Protein AF-A0A934L3D8-F1 (afdb_monomer)

Foldseek 3Di:
DDCPPVQDALVNLVVVLVVVLVVLVVVLVVQVVCVVVVHDDDPVLVVVCVVDHDSVVVSVVVNVVSFLVSLLVNLVSVLVLLVVLLVCLLVVVDDAPLSVQSVVVVVVCVVVVHDDDSLPRRLVSCCVRVVVCVVLSVLSSLSVQSSVCVVVPVPDDTPSDPDDQTNVNSVVSVVVVVVPDPGDDD

Mean predicted aligned error: 6.03 Å

Secondary structure (DSSP, 8-state):
--TT--S--HHHHHHHHHHHHHHHHHHHHHHHHHHHTTPPPPHHHHHHHHHH--HHHHHHHHHHHHHHHHHHHHHHHHHHHHHHHHHHHHHTT--SHHHHHHHHHHHHHHHTT-PPPIIIIIIHHHHHH-GGGHHHHHHHHHHHHHHHHHHTTT-S-----S----HHHHHHHHHHHHHHS-----

Sequence (186 aa):
MNLTDATISVEKVLLWYKVTEEATMQYQRQIKMLVRDSLPLPEAIVSAVNVGGEIEDLLAFQRNELEILAVFDYLSALEALFCKDYQIRVNQKLKDPLSRHFRDIAKTRKDNDTRLGFEKDILSGWKEHAPQFKDIVSKLISVFKYRHWVAHGRYWLPKLGSNKYDFFGIVYLFETFTNEFPFECE

Structure (mmCIF, N/CA/C/O backbone):
data_AF-A0A934L3D8-F1
#
_entry.id   AF-A0A934L3D8-F1
#
loop_
_atom_site.group_PDB
_atom_site.id
_atom_site.type_symbol
_atom_site.label_atom_id
_atom_site.label_alt_id
_atom_site.label_comp_id
_atom_site.la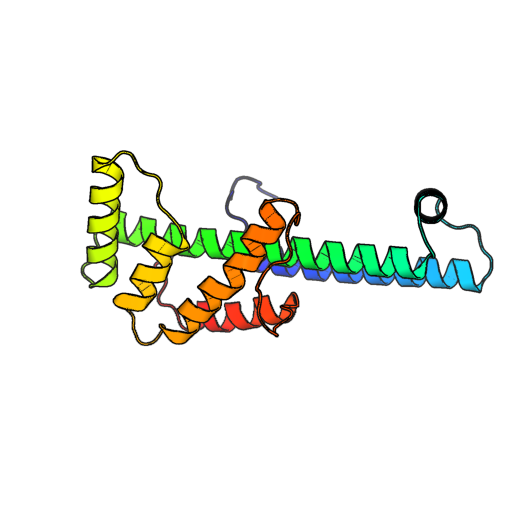bel_asym_id
_atom_site.label_entity_id
_atom_site.label_seq_id
_atom_site.pdbx_PDB_ins_code
_atom_site.Cartn_x
_atom_site.Cartn_y
_atom_site.Cartn_z
_atom_site.occupancy
_atom_site.B_iso_or_equiv
_atom_site.auth_seq_id
_atom_site.auth_comp_id
_atom_site.auth_asym_id
_atom_site.auth_atom_id
_atom_site.pdbx_PDB_model_num
ATOM 1 N N . MET A 1 1 ? -10.782 -19.613 -11.293 1.00 35.19 1 MET A N 1
ATOM 2 C CA . MET A 1 1 ? -10.434 -18.530 -10.350 1.00 35.19 1 MET A CA 1
ATOM 3 C C . MET A 1 1 ? -11.737 -17.841 -9.972 1.00 35.19 1 MET A C 1
ATOM 5 O O . MET A 1 1 ? -12.307 -17.162 -10.812 1.00 35.19 1 MET A O 1
ATOM 9 N N . ASN A 1 2 ? -12.287 -18.135 -8.790 1.00 25.61 2 ASN A N 1
ATOM 10 C CA . ASN A 1 2 ? -13.535 -17.514 -8.335 1.00 25.61 2 ASN A CA 1
ATOM 11 C C . ASN A 1 2 ? -13.253 -16.055 -7.962 1.00 25.61 2 ASN A C 1
ATOM 13 O O . ASN A 1 2 ? -12.499 -15.792 -7.031 1.00 25.61 2 ASN A O 1
ATOM 17 N N . LEU A 1 3 ? -13.859 -15.122 -8.697 1.00 31.00 3 LEU A N 1
ATOM 18 C CA . LEU A 1 3 ? -13.786 -13.670 -8.481 1.00 31.00 3 LEU A CA 1
ATOM 19 C C . LEU A 1 3 ? -14.687 -13.191 -7.320 1.00 31.00 3 LEU A C 1
ATOM 21 O O . LEU A 1 3 ? -14.962 -12.005 -7.198 1.00 31.00 3 LEU A O 1
ATOM 25 N N . THR A 1 4 ? -15.199 -14.108 -6.495 1.00 38.16 4 THR A N 1
ATOM 26 C CA . THR A 1 4 ? -16.237 -13.832 -5.487 1.00 38.16 4 THR A CA 1
ATOM 27 C C . THR A 1 4 ? -15.690 -13.468 -4.112 1.00 38.16 4 THR A C 1
ATOM 29 O O . THR A 1 4 ? -16.463 -13.077 -3.244 1.00 38.16 4 THR A O 1
ATOM 32 N N . ASP A 1 5 ? -14.381 -13.582 -3.899 1.00 43.38 5 ASP A N 1
ATOM 33 C CA . ASP A 1 5 ? -13.736 -13.084 -2.687 1.00 43.38 5 ASP A CA 1
ATOM 34 C C . ASP A 1 5 ? -13.211 -11.674 -2.982 1.00 43.38 5 ASP A C 1
ATOM 36 O O . ASP A 1 5 ? -12.087 -11.491 -3.451 1.00 43.38 5 ASP A O 1
ATOM 40 N N . ALA A 1 6 ? -14.101 -10.687 -2.837 1.00 50.56 6 ALA A N 1
ATOM 41 C CA . ALA A 1 6 ? -13.875 -9.289 -3.222 1.00 50.56 6 ALA A CA 1
ATOM 42 C C . ALA A 1 6 ? -12.747 -8.607 -2.422 1.00 50.56 6 ALA A C 1
ATOM 44 O O . ALA A 1 6 ? -12.301 -7.517 -2.775 1.00 50.56 6 ALA A O 1
ATOM 45 N N . THR A 1 7 ? -12.271 -9.251 -1.358 1.00 56.31 7 THR A N 1
ATOM 46 C CA . THR A 1 7 ? -11.104 -8.832 -0.591 1.00 56.31 7 THR A CA 1
ATOM 47 C C . THR A 1 7 ? -9.829 -9.386 -1.224 1.00 56.31 7 THR A C 1
ATOM 49 O O . THR A 1 7 ? -9.503 -10.570 -1.114 1.00 56.31 7 THR A O 1
ATOM 52 N N . ILE A 1 8 ? -9.075 -8.511 -1.892 1.00 64.38 8 ILE A N 1
ATOM 53 C CA . ILE A 1 8 ? -7.673 -8.784 -2.209 1.00 64.38 8 ILE A CA 1
ATOM 54 C C . ILE A 1 8 ? -6.929 -8.937 -0.880 1.00 64.38 8 ILE A C 1
ATOM 56 O O . ILE A 1 8 ? -6.921 -8.026 -0.055 1.00 64.38 8 ILE A O 1
ATOM 60 N N . SER A 1 9 ? -6.336 -10.110 -0.663 1.00 77.88 9 SER A N 1
ATOM 61 C CA . SER A 1 9 ? -5.457 -10.324 0.478 1.00 77.88 9 SER A CA 1
ATOM 62 C C . SER A 1 9 ? -4.076 -9.748 0.169 1.00 77.88 9 SER A C 1
ATOM 64 O O . SER A 1 9 ? -3.632 -9.735 -0.983 1.00 77.88 9 SER A O 1
ATOM 66 N N . VAL A 1 10 ? -3.386 -9.277 1.199 1.00 80.19 10 VAL A N 1
ATOM 67 C CA . VAL A 1 10 ? -2.007 -8.768 1.126 1.00 80.19 10 VAL A CA 1
ATOM 68 C C . VAL A 1 10 ? -1.046 -9.764 0.464 1.00 80.19 10 VAL A C 1
ATOM 70 O O . VAL A 1 10 ? -0.172 -9.368 -0.306 1.00 80.19 10 VAL A O 1
ATOM 73 N N . GLU A 1 11 ? -1.262 -11.069 0.650 1.00 83.50 11 GLU A N 1
ATOM 74 C CA . GLU A 1 11 ? -0.482 -12.132 0.010 1.00 83.50 11 GLU A CA 1
ATOM 75 C C . GLU A 1 11 ? -0.702 -12.172 -1.505 1.00 83.50 11 GLU A C 1
ATOM 77 O O . GLU A 1 11 ? 0.246 -12.394 -2.261 1.00 83.50 11 GLU A O 1
ATOM 82 N N . LYS A 1 12 ? -1.937 -11.929 -1.971 1.00 86.38 12 LYS A N 1
ATOM 83 C CA . LYS A 1 12 ? -2.242 -11.852 -3.408 1.00 86.38 12 LYS A CA 1
ATOM 84 C C . LYS A 1 12 ? -1.553 -10.649 -4.049 1.00 86.38 12 LYS A C 1
ATOM 86 O O . LYS A 1 12 ? -0.999 -10.808 -5.135 1.00 86.38 12 LYS A O 1
ATOM 91 N N . VAL A 1 13 ? -1.531 -9.491 -3.379 1.00 88.12 13 VAL A N 1
ATOM 92 C CA . VAL A 1 13 ? -0.806 -8.297 -3.860 1.00 88.12 13 VAL A CA 1
ATOM 93 C C . VAL A 1 13 ? 0.693 -8.570 -3.936 1.00 88.12 13 VAL A C 1
ATOM 95 O O . VAL A 1 13 ? 1.321 -8.292 -4.955 1.00 88.12 13 VAL A O 1
ATOM 98 N N . LEU A 1 14 ? 1.268 -9.171 -2.889 1.00 87.56 14 LEU A N 1
ATOM 99 C CA . LEU A 1 14 ? 2.685 -9.530 -2.850 1.00 87.56 14 LEU A CA 1
ATOM 100 C C . LEU A 1 14 ? 3.065 -10.491 -3.980 1.00 87.56 14 LEU A C 1
ATOM 102 O O . LEU A 1 14 ? 4.085 -10.300 -4.644 1.00 87.56 14 LEU A O 1
ATOM 106 N N . LEU A 1 15 ? 2.249 -11.521 -4.210 1.00 90.25 15 LEU A N 1
ATOM 107 C CA . LEU A 1 15 ? 2.467 -12.467 -5.298 1.00 90.25 15 LEU A CA 1
ATOM 108 C C . LEU A 1 15 ? 2.355 -11.781 -6.664 1.00 90.25 15 LEU A C 1
ATOM 110 O O . LEU A 1 15 ? 3.227 -11.976 -7.511 1.00 90.25 15 LEU A O 1
ATOM 114 N N . TRP A 1 16 ? 1.316 -10.967 -6.867 1.00 93.25 16 TRP A N 1
ATOM 115 C CA . TRP A 1 16 ? 1.130 -10.201 -8.097 1.00 93.25 16 TRP A CA 1
ATOM 116 C C . TRP A 1 16 ? 2.330 -9.293 -8.381 1.00 93.25 16 TRP A C 1
ATOM 118 O O . TRP A 1 16 ? 2.851 -9.324 -9.497 1.00 93.25 16 TRP A O 1
ATOM 128 N N . TYR A 1 17 ? 2.815 -8.555 -7.379 1.00 93.44 17 TYR A N 1
ATOM 129 C CA . TYR A 1 17 ? 3.982 -7.692 -7.532 1.00 93.44 17 TYR A CA 1
ATOM 130 C C . TYR A 1 17 ? 5.220 -8.493 -7.928 1.00 93.44 17 TYR A C 1
ATOM 132 O O . TYR A 1 17 ? 5.845 -8.168 -8.930 1.00 93.44 17 TYR A O 1
ATOM 140 N N . LYS A 1 18 ? 5.539 -9.581 -7.212 1.00 92.88 18 LYS A N 1
ATOM 141 C CA . LYS A 1 18 ? 6.719 -10.416 -7.508 1.00 92.88 18 LYS A CA 1
ATOM 142 C C . LYS A 1 18 ? 6.702 -10.959 -8.937 1.00 92.88 18 LYS A C 1
ATOM 144 O O . LYS A 1 18 ? 7.710 -10.894 -9.635 1.00 92.88 18 LYS A O 1
ATOM 149 N N . VAL A 1 19 ? 5.557 -11.483 -9.378 1.00 95.69 19 VAL A N 1
ATOM 150 C CA . VAL A 1 19 ? 5.396 -12.011 -10.741 1.00 95.69 19 VAL A CA 1
ATOM 151 C C . VAL A 1 19 ? 5.531 -10.894 -11.778 1.00 95.69 19 VAL A C 1
ATOM 153 O O . VAL A 1 19 ? 6.200 -11.071 -12.795 1.00 95.69 19 VAL A O 1
ATOM 156 N N . THR A 1 20 ? 4.921 -9.739 -11.518 1.00 96.06 20 THR A N 1
ATOM 157 C CA . THR A 1 20 ? 4.923 -8.604 -12.449 1.00 96.06 20 THR A CA 1
ATOM 158 C C . THR A 1 20 ? 6.293 -7.933 -12.525 1.00 96.06 20 THR A C 1
ATOM 160 O O . THR A 1 20 ? 6.726 -7.569 -13.618 1.00 96.06 20 THR A O 1
ATOM 163 N N . GLU A 1 21 ? 7.010 -7.806 -11.406 1.00 94.69 21 GLU A N 1
ATOM 164 C CA . GLU A 1 21 ? 8.377 -7.279 -11.360 1.00 94.69 21 GLU A CA 1
ATOM 165 C C . GLU A 1 21 ? 9.325 -8.185 -12.150 1.00 94.69 21 GLU A C 1
ATOM 167 O O . GLU A 1 21 ? 10.037 -7.692 -13.023 1.00 94.69 21 GLU A O 1
ATOM 172 N N . GLU A 1 22 ? 9.281 -9.503 -11.930 1.00 95.81 22 GLU A N 1
ATOM 173 C CA . GLU A 1 22 ? 10.117 -10.458 -12.667 1.00 95.81 22 GLU A CA 1
ATOM 174 C C . GLU A 1 22 ? 9.842 -10.396 -14.178 1.00 95.81 22 GLU A C 1
ATOM 176 O O . GLU A 1 22 ? 10.772 -10.271 -14.978 1.00 95.81 22 GLU A O 1
ATOM 181 N N . ALA A 1 23 ? 8.568 -10.397 -14.585 1.00 96.44 23 ALA A N 1
ATOM 182 C CA . ALA A 1 23 ? 8.191 -10.259 -15.992 1.00 96.44 23 ALA A CA 1
ATOM 183 C C . ALA A 1 23 ? 8.673 -8.926 -16.592 1.00 96.44 23 ALA A C 1
ATOM 185 O O . ALA A 1 23 ? 9.212 -8.893 -17.702 1.00 96.44 23 ALA A O 1
ATOM 186 N N . THR A 1 24 ? 8.541 -7.831 -15.840 1.00 95.12 24 THR A N 1
ATOM 187 C CA . THR A 1 24 ? 9.018 -6.501 -16.245 1.00 95.12 24 THR A CA 1
ATOM 188 C C . THR A 1 24 ? 10.533 -6.497 -16.412 1.00 95.12 24 THR A C 1
ATOM 190 O O . THR A 1 24 ? 11.041 -6.022 -17.425 1.00 95.12 24 THR A O 1
ATOM 193 N N . MET A 1 25 ? 11.277 -7.080 -15.471 1.00 94.81 25 MET A N 1
ATOM 194 C CA . MET A 1 25 ? 12.734 -7.181 -15.543 1.00 94.81 25 MET A CA 1
ATOM 195 C C . MET A 1 25 ? 13.196 -8.016 -16.738 1.00 94.81 25 MET A C 1
ATOM 197 O O . MET A 1 25 ? 14.162 -7.646 -17.411 1.00 94.81 25 MET A O 1
ATOM 201 N N . GLN A 1 26 ? 12.517 -9.125 -17.034 1.00 96.69 26 GLN A N 1
ATOM 202 C CA . GLN A 1 26 ? 12.813 -9.939 -18.213 1.00 96.69 26 GLN A CA 1
ATOM 203 C C . GLN A 1 26 ? 12.572 -9.156 -19.504 1.00 96.69 26 GLN A C 1
ATOM 205 O O . GLN A 1 26 ? 13.441 -9.137 -20.377 1.00 96.69 26 GLN A O 1
ATOM 210 N N . TYR A 1 27 ? 11.445 -8.450 -19.598 1.00 95.31 27 TYR A N 1
ATOM 211 C CA . TYR A 1 27 ? 11.141 -7.598 -20.743 1.00 95.31 27 TYR A CA 1
ATOM 212 C C . TYR A 1 27 ? 12.182 -6.483 -20.917 1.00 95.31 27 TYR A C 1
ATOM 214 O O . TYR A 1 27 ? 12.715 -6.294 -22.008 1.00 95.31 27 TYR A O 1
ATOM 222 N N . GLN A 1 28 ? 12.581 -5.813 -19.833 1.00 94.81 28 GLN A N 1
ATOM 223 C CA . GLN A 1 28 ? 13.637 -4.797 -19.857 1.00 94.81 28 GLN A CA 1
ATOM 224 C C . GLN A 1 28 ? 14.972 -5.347 -20.366 1.00 94.81 28 GLN A C 1
ATOM 226 O O . GLN A 1 28 ? 15.633 -4.704 -21.181 1.00 94.81 28 GLN A O 1
ATOM 231 N N . ARG A 1 29 ? 15.370 -6.549 -19.928 1.00 95.56 29 ARG A N 1
ATOM 232 C CA . ARG A 1 29 ? 16.586 -7.209 -20.432 1.00 95.56 29 ARG A CA 1
ATOM 233 C C . ARG A 1 29 ? 16.502 -7.463 -21.934 1.00 95.56 29 ARG A C 1
ATOM 235 O O . ARG A 1 29 ? 17.479 -7.206 -22.632 1.00 95.56 29 ARG A O 1
ATOM 242 N N . GLN A 1 30 ? 15.351 -7.915 -22.432 1.00 96.44 30 GLN A N 1
ATOM 243 C CA . GLN A 1 30 ? 15.140 -8.123 -23.866 1.00 96.44 30 GLN A CA 1
ATOM 244 C C . GLN A 1 30 ? 15.263 -6.811 -24.648 1.00 96.44 30 GLN A C 1
ATOM 246 O O . GLN A 1 30 ? 15.998 -6.768 -25.630 1.00 96.44 30 GLN A O 1
ATOM 251 N N . ILE A 1 31 ? 14.635 -5.725 -24.185 1.00 95.44 31 ILE A N 1
ATOM 252 C CA . ILE A 1 31 ? 14.764 -4.404 -24.821 1.00 95.44 31 ILE A CA 1
ATOM 253 C C . ILE A 1 31 ? 16.227 -3.958 -24.871 1.00 95.44 31 ILE A C 1
ATOM 255 O O . ILE A 1 31 ? 16.713 -3.579 -25.933 1.00 95.44 31 ILE A O 1
ATOM 259 N N . LYS A 1 32 ? 16.965 -4.072 -23.762 1.00 93.94 32 LYS A N 1
ATOM 260 C CA . LYS A 1 32 ? 18.392 -3.713 -23.720 1.00 93.94 32 LYS A CA 1
ATOM 261 C C . LYS A 1 32 ? 19.243 -4.547 -24.678 1.00 93.94 32 LYS A C 1
ATOM 263 O O . LYS A 1 32 ? 20.163 -4.010 -25.290 1.00 93.94 32 LYS A O 1
ATOM 268 N N . MET A 1 33 ? 18.935 -5.836 -24.836 1.00 96.81 33 MET A N 1
ATOM 269 C CA . MET A 1 33 ? 19.598 -6.688 -25.828 1.00 96.81 33 MET A CA 1
ATOM 270 C C . MET A 1 33 ? 19.318 -6.219 -27.256 1.00 96.81 33 MET A C 1
ATOM 272 O O . MET A 1 33 ? 20.260 -6.072 -28.027 1.00 96.81 33 MET A O 1
ATOM 276 N N . LEU A 1 34 ? 18.057 -5.927 -27.592 1.00 96.31 34 LEU A N 1
ATOM 277 C CA . LEU A 1 34 ? 17.689 -5.428 -28.921 1.00 96.31 34 LEU A CA 1
ATOM 278 C C . LEU A 1 34 ? 18.398 -4.107 -29.246 1.00 96.31 34 LEU A C 1
ATOM 280 O O . LEU A 1 34 ? 18.934 -3.963 -30.341 1.00 96.31 34 LEU A O 1
ATOM 284 N N . VAL A 1 35 ? 18.471 -3.180 -28.283 1.00 93.25 35 VAL A N 1
ATOM 285 C CA . VAL A 1 35 ? 19.217 -1.919 -28.431 1.00 93.25 35 VAL A CA 1
ATOM 286 C C . VAL A 1 35 ? 20.697 -2.185 -28.698 1.00 93.25 35 VAL A C 1
ATOM 288 O O . VAL A 1 35 ? 21.250 -1.663 -29.664 1.00 93.25 35 VAL A O 1
ATOM 291 N N . ARG A 1 36 ? 21.340 -3.011 -27.862 1.00 95.19 36 ARG A N 1
ATOM 292 C CA . ARG A 1 36 ? 22.767 -3.344 -27.989 1.00 95.19 36 ARG A CA 1
ATOM 293 C C . ARG A 1 36 ? 23.085 -3.958 -29.352 1.00 95.19 36 ARG A C 1
ATOM 295 O O . ARG A 1 36 ? 24.077 -3.591 -29.972 1.00 95.19 36 ARG A O 1
ATOM 302 N N . ASP A 1 37 ? 22.237 -4.873 -29.805 1.00 96.81 37 ASP A N 1
ATOM 303 C CA . ASP A 1 37 ? 22.446 -5.636 -31.035 1.00 96.81 37 ASP A CA 1
ATOM 304 C C . ASP A 1 37 ? 21.925 -4.885 -32.280 1.00 96.81 37 ASP A C 1
ATOM 306 O O . ASP A 1 37 ? 21.960 -5.421 -33.385 1.00 96.81 37 ASP A O 1
ATOM 310 N N . SER A 1 38 ? 21.470 -3.631 -32.117 1.00 94.06 38 SER A N 1
ATOM 311 C CA . SER A 1 38 ? 20.894 -2.788 -33.180 1.00 94.06 38 SER A CA 1
ATOM 312 C C . SER A 1 38 ? 19.744 -3.470 -33.933 1.00 94.06 38 SER A C 1
ATOM 314 O O . SER A 1 38 ? 19.587 -3.319 -35.146 1.00 94.06 38 SER A O 1
ATOM 316 N N . LEU A 1 39 ? 18.938 -4.241 -33.203 1.00 96.06 39 LEU A N 1
ATOM 317 C CA . LEU A 1 39 ? 17.778 -4.954 -33.720 1.00 96.06 39 LEU A CA 1
ATOM 318 C C . LEU A 1 39 ? 16.503 -4.101 -33.600 1.00 96.06 39 LEU A C 1
ATOM 320 O O . LEU A 1 39 ? 16.429 -3.212 -32.746 1.00 96.06 39 LEU A O 1
ATOM 324 N N . PRO A 1 40 ? 15.471 -4.372 -34.423 1.00 95.44 40 PRO A N 1
ATOM 325 C CA . PRO A 1 40 ? 14.198 -3.667 -34.334 1.00 95.44 40 PRO A CA 1
ATOM 326 C C . PRO A 1 40 ? 13.574 -3.761 -32.936 1.00 95.44 40 PRO A C 1
ATOM 328 O O . PRO A 1 40 ? 13.472 -4.845 -32.360 1.00 95.44 40 PRO A O 1
ATOM 331 N N . LEU A 1 41 ? 13.126 -2.619 -32.413 1.00 94.81 41 LEU A N 1
ATOM 332 C CA . LEU A 1 41 ? 12.403 -2.535 -31.145 1.00 94.81 41 LEU A CA 1
ATOM 333 C C . LEU A 1 41 ? 10.894 -2.725 -31.354 1.00 94.81 41 LEU A C 1
ATOM 335 O O . LEU A 1 41 ? 10.381 -2.398 -32.427 1.00 94.81 41 LEU A O 1
ATOM 339 N N . PRO A 1 42 ? 10.156 -3.192 -30.329 1.00 94.69 42 PRO A N 1
ATOM 340 C CA . PRO A 1 42 ? 8.698 -3.202 -30.368 1.00 94.69 42 PRO A CA 1
ATOM 341 C C . PRO A 1 42 ? 8.133 -1.803 -30.635 1.00 94.69 42 PRO A C 1
ATOM 343 O O . PRO A 1 42 ? 8.606 -0.823 -30.057 1.00 94.69 42 PRO 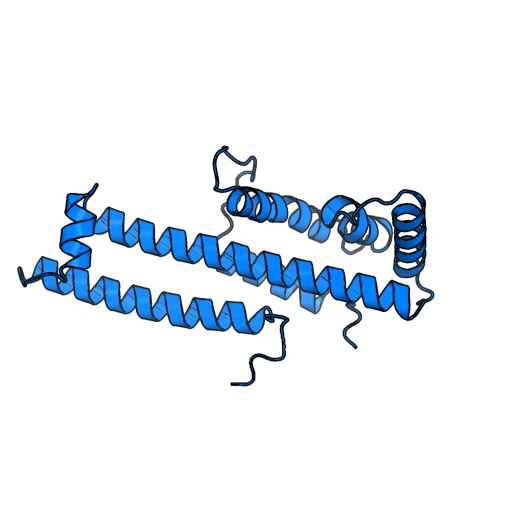A O 1
ATOM 346 N N . GLU A 1 43 ? 7.080 -1.717 -31.451 1.00 93.94 43 GLU A N 1
ATOM 347 C CA . GLU A 1 43 ? 6.464 -0.444 -31.857 1.00 93.94 43 GLU A CA 1
ATOM 348 C C . GLU A 1 43 ? 6.096 0.435 -30.655 1.00 93.94 43 GLU A C 1
ATOM 350 O O . GLU A 1 43 ? 6.438 1.611 -30.626 1.00 93.94 43 GLU A O 1
ATOM 355 N N . ALA A 1 44 ? 5.513 -0.151 -29.606 1.00 90.56 44 ALA A N 1
ATOM 356 C CA . ALA A 1 44 ? 5.157 0.574 -28.387 1.00 90.56 44 ALA A CA 1
ATOM 357 C C . ALA A 1 44 ? 6.362 1.243 -27.697 1.00 90.56 44 ALA A C 1
ATOM 359 O O . ALA A 1 44 ? 6.219 2.329 -27.137 1.00 90.56 44 ALA A O 1
ATOM 360 N N . ILE A 1 45 ? 7.550 0.626 -27.747 1.00 92.50 45 ILE A N 1
ATOM 361 C CA . ILE A 1 45 ? 8.782 1.213 -27.197 1.00 92.50 45 ILE A CA 1
ATOM 362 C C . ILE A 1 45 ? 9.241 2.375 -28.072 1.00 92.50 45 ILE A C 1
ATOM 364 O O . ILE A 1 45 ? 9.561 3.437 -27.546 1.00 92.50 45 ILE A O 1
ATOM 368 N N . VAL A 1 46 ? 9.213 2.205 -29.397 1.00 91.06 46 VAL A N 1
ATOM 369 C CA . VAL A 1 46 ? 9.546 3.277 -30.347 1.00 91.06 46 VAL A CA 1
ATOM 370 C C . VAL A 1 46 ? 8.620 4.478 -30.144 1.00 91.06 46 VAL A C 1
ATOM 372 O O . VAL A 1 46 ? 9.091 5.605 -30.005 1.00 91.06 46 VAL A O 1
ATOM 375 N N . SER A 1 47 ? 7.308 4.247 -30.055 1.00 89.94 47 SER A N 1
ATOM 376 C CA . SER A 1 47 ? 6.321 5.295 -29.790 1.00 89.94 47 SER A CA 1
ATOM 377 C C . SER A 1 47 ? 6.562 5.991 -28.452 1.00 89.94 47 SER A C 1
ATOM 379 O O . SER A 1 47 ? 6.500 7.214 -28.394 1.00 89.94 47 SER A O 1
ATOM 381 N N . ALA A 1 48 ? 6.859 5.243 -27.388 1.00 86.88 48 ALA A N 1
ATOM 382 C CA . ALA A 1 48 ? 7.085 5.811 -26.061 1.00 86.88 48 ALA A CA 1
ATOM 383 C C . ALA A 1 48 ? 8.352 6.683 -25.998 1.00 86.88 48 ALA A C 1
ATOM 385 O O . ALA A 1 48 ? 8.307 7.783 -25.453 1.00 86.88 48 ALA A O 1
ATOM 386 N N . VAL A 1 49 ? 9.451 6.233 -26.610 1.00 87.25 49 VAL A N 1
ATOM 387 C CA . VAL A 1 49 ? 10.704 7.003 -26.732 1.00 87.25 49 VAL A CA 1
ATOM 388 C C . VAL A 1 49 ? 10.469 8.299 -27.511 1.00 87.25 49 VAL A C 1
ATOM 390 O O . VAL A 1 49 ? 10.862 9.374 -27.060 1.00 87.25 49 VAL A O 1
ATOM 393 N N . ASN A 1 50 ? 9.741 8.222 -28.631 1.00 85.62 50 ASN A N 1
ATOM 394 C CA . ASN A 1 50 ? 9.409 9.386 -29.461 1.00 85.62 50 ASN A CA 1
ATOM 395 C C . ASN A 1 50 ? 8.554 10.437 -28.735 1.00 85.62 50 ASN A C 1
ATOM 397 O O . ASN A 1 50 ? 8.556 11.602 -29.129 1.00 85.62 50 ASN A O 1
ATOM 401 N N . VAL A 1 51 ? 7.808 10.037 -27.704 1.00 80.62 51 VAL A N 1
ATOM 402 C CA . VAL A 1 51 ? 6.931 10.932 -26.942 1.00 80.62 51 VAL A CA 1
ATOM 403 C C . VAL A 1 51 ? 7.683 11.694 -25.850 1.00 80.62 51 VAL A C 1
ATOM 405 O O . VAL A 1 51 ? 7.215 12.768 -25.469 1.00 80.62 51 VAL A O 1
ATOM 408 N N . GLY A 1 52 ? 8.839 11.231 -25.355 1.00 63.28 52 GLY A N 1
ATOM 409 C CA . GLY A 1 52 ? 9.487 12.023 -24.306 1.00 63.28 52 GLY A CA 1
ATOM 410 C C . GLY A 1 52 ? 10.689 11.480 -23.550 1.00 63.28 52 GLY A C 1
ATOM 411 O O . GLY A 1 52 ? 10.817 11.848 -22.384 1.00 63.28 52 GLY A O 1
ATOM 412 N N . GLY A 1 53 ? 11.583 10.677 -24.132 1.00 80.31 53 GLY A N 1
ATOM 413 C CA . GLY A 1 53 ? 12.841 10.404 -23.426 1.00 80.31 53 GLY A CA 1
ATOM 414 C C . GLY A 1 53 ? 13.715 9.306 -24.002 1.00 80.31 53 GLY A C 1
AT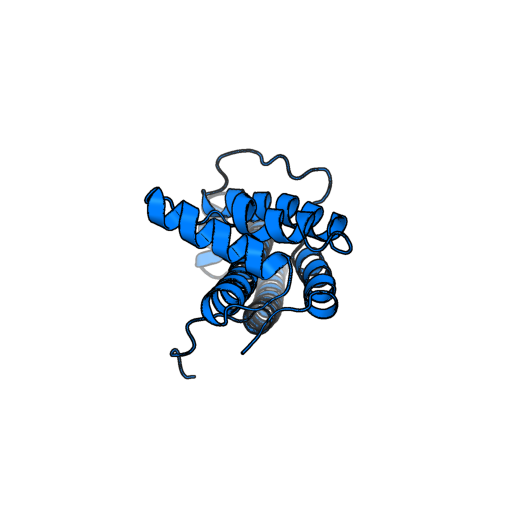OM 415 O O . GLY A 1 53 ? 13.414 8.724 -25.041 1.00 80.31 53 GLY A O 1
ATOM 416 N N . GLU A 1 54 ? 14.808 9.021 -23.297 1.00 89.19 54 GLU A N 1
ATOM 417 C CA . GLU A 1 54 ? 15.688 7.900 -23.604 1.00 89.19 54 GLU A CA 1
ATOM 418 C C . GLU A 1 54 ? 15.060 6.571 -23.158 1.00 89.19 54 GLU A C 1
ATOM 420 O O . GLU A 1 54 ? 14.217 6.520 -22.259 1.00 89.19 54 GLU A O 1
ATOM 425 N N . ILE A 1 55 ? 15.486 5.461 -23.771 1.00 90.75 55 ILE A N 1
ATOM 426 C CA . ILE A 1 55 ? 14.989 4.122 -23.411 1.00 90.75 55 ILE A CA 1
ATOM 427 C C . ILE A 1 55 ? 15.195 3.850 -21.919 1.00 90.75 55 ILE A C 1
ATOM 429 O O . ILE A 1 55 ? 14.297 3.328 -21.269 1.00 90.75 55 ILE A O 1
ATOM 433 N N . GLU A 1 56 ? 16.342 4.225 -21.357 1.00 90.50 56 GLU A N 1
ATOM 434 C CA . GLU A 1 56 ? 16.631 3.981 -19.942 1.00 90.50 56 GLU A CA 1
ATOM 435 C C . GLU A 1 56 ? 15.679 4.739 -19.006 1.00 90.50 56 GLU A C 1
ATOM 437 O O . GLU A 1 56 ? 15.220 4.162 -18.017 1.00 90.50 56 GLU A O 1
ATOM 442 N N . ASP A 1 57 ? 15.294 5.969 -19.356 1.00 90.19 57 ASP A N 1
ATOM 443 C CA . ASP A 1 57 ? 14.305 6.739 -18.597 1.00 90.19 57 ASP A CA 1
ATOM 444 C C . ASP A 1 57 ? 12.927 6.078 -18.644 1.00 90.19 57 ASP A C 1
ATOM 446 O O . ASP A 1 57 ? 12.256 5.964 -17.618 1.00 90.19 57 ASP A O 1
ATOM 450 N N . LEU A 1 58 ? 12.517 5.578 -19.815 1.00 91.00 58 LEU A N 1
ATOM 451 C CA . LEU A 1 58 ? 11.263 4.843 -19.974 1.00 91.00 58 LEU A CA 1
ATOM 452 C C . LEU A 1 58 ? 11.241 3.572 -19.114 1.00 91.00 58 LEU A C 1
ATOM 454 O O . LEU A 1 58 ? 10.249 3.301 -18.433 1.00 91.00 58 LEU A O 1
ATOM 458 N N . LEU A 1 59 ? 12.321 2.787 -19.137 1.00 92.50 59 LEU A N 1
ATOM 459 C CA . LEU A 1 59 ? 12.403 1.549 -18.362 1.00 92.50 59 LEU A CA 1
ATOM 460 C C . LEU A 1 59 ? 12.414 1.840 -16.852 1.00 92.50 59 LEU A C 1
ATOM 462 O O . LEU A 1 59 ? 11.729 1.157 -16.084 1.00 92.50 59 LEU A O 1
ATOM 466 N N . ALA A 1 60 ? 13.146 2.870 -16.423 1.00 91.19 60 ALA A N 1
ATOM 467 C CA . ALA A 1 60 ? 13.151 3.320 -15.035 1.00 91.19 60 ALA A CA 1
ATOM 468 C C . ALA A 1 60 ? 11.764 3.818 -14.600 1.00 91.19 60 ALA A C 1
ATOM 470 O O . ALA A 1 60 ? 11.283 3.445 -13.530 1.00 91.19 60 ALA A O 1
ATOM 471 N N . PHE A 1 61 ? 11.092 4.600 -15.448 1.00 90.56 61 PHE A N 1
ATOM 472 C CA . PHE A 1 61 ? 9.735 5.080 -15.214 1.00 90.56 61 PHE A CA 1
ATOM 473 C C . PHE A 1 61 ? 8.751 3.922 -15.028 1.00 90.56 61 PHE A C 1
ATOM 475 O O . PHE A 1 61 ? 8.061 3.875 -14.014 1.00 90.56 61 PHE A O 1
ATOM 482 N N . GLN A 1 62 ? 8.730 2.947 -15.942 1.00 91.94 62 GLN A N 1
ATOM 483 C CA . GLN A 1 62 ? 7.839 1.785 -15.844 1.00 91.94 62 GLN A CA 1
ATOM 484 C C . GLN A 1 62 ? 8.021 1.018 -14.532 1.00 91.94 62 GLN A C 1
ATOM 486 O O . GLN A 1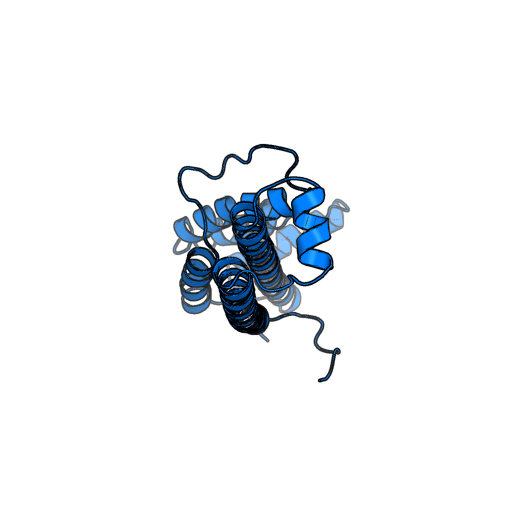 62 ? 7.038 0.636 -13.897 1.00 91.94 62 GLN A O 1
ATOM 491 N N . ARG A 1 63 ? 9.275 0.818 -14.107 1.00 92.00 63 ARG A N 1
ATOM 492 C CA . ARG A 1 63 ? 9.572 0.129 -12.849 1.00 92.00 63 ARG A CA 1
ATOM 493 C C . ARG A 1 63 ? 9.097 0.929 -11.637 1.00 92.00 63 ARG A C 1
ATOM 495 O O . ARG A 1 63 ? 8.456 0.363 -10.757 1.00 92.00 63 ARG A O 1
ATOM 502 N N . ASN A 1 64 ? 9.376 2.230 -11.614 1.00 91.12 64 ASN A N 1
ATOM 503 C CA . ASN A 1 64 ? 8.952 3.106 -10.524 1.00 91.12 64 ASN A CA 1
ATOM 504 C C . ASN A 1 64 ? 7.421 3.166 -10.417 1.00 91.12 64 ASN A C 1
ATOM 506 O O . ASN A 1 64 ? 6.881 3.096 -9.318 1.00 91.12 64 ASN A O 1
ATOM 510 N N . GLU A 1 65 ? 6.706 3.257 -11.541 1.00 92.38 65 GLU A N 1
ATOM 511 C CA . GLU A 1 65 ? 5.239 3.263 -11.537 1.00 92.38 65 GLU A CA 1
ATOM 512 C C . GLU A 1 65 ? 4.659 1.934 -11.047 1.00 92.38 65 GLU A C 1
ATOM 514 O O . GLU A 1 65 ? 3.715 1.943 -10.257 1.00 92.38 65 GLU A O 1
ATOM 519 N N . LEU A 1 66 ? 5.238 0.799 -11.457 1.00 93.75 66 LEU A N 1
ATOM 520 C CA . LEU A 1 66 ? 4.846 -0.514 -10.942 1.00 93.75 66 LEU A CA 1
ATOM 521 C C . LEU A 1 66 ? 4.989 -0.573 -9.416 1.00 93.75 66 LEU A C 1
ATOM 523 O O . LEU A 1 66 ? 4.070 -1.013 -8.728 1.00 93.75 66 LEU A O 1
ATOM 527 N N . GLU A 1 67 ? 6.115 -0.098 -8.889 1.00 91.69 67 GLU A N 1
ATOM 528 C CA . GLU A 1 67 ? 6.379 -0.072 -7.452 1.00 91.69 67 GLU A CA 1
ATOM 529 C C . GLU A 1 67 ? 5.387 0.825 -6.696 1.00 91.69 67 GLU A C 1
ATOM 531 O O . GLU A 1 67 ? 4.808 0.408 -5.691 1.00 91.69 67 GLU A O 1
ATOM 536 N N . ILE A 1 68 ? 5.121 2.030 -7.210 1.00 91.19 68 ILE A N 1
ATOM 537 C CA . ILE A 1 68 ? 4.146 2.969 -6.635 1.00 91.19 68 ILE A CA 1
ATOM 538 C C . ILE A 1 68 ? 2.752 2.332 -6.563 1.00 91.19 68 ILE A C 1
ATOM 540 O O . ILE A 1 68 ? 2.083 2.416 -5.528 1.00 91.19 68 ILE A O 1
ATOM 544 N N . LEU A 1 69 ? 2.308 1.695 -7.652 1.00 91.81 69 LEU A N 1
ATOM 545 C CA . LEU A 1 69 ? 1.002 1.038 -7.721 1.00 91.81 69 LEU A CA 1
ATOM 546 C C . LEU A 1 69 ? 0.918 -0.153 -6.768 1.00 91.81 69 LEU A C 1
ATOM 548 O O . LEU A 1 69 ? -0.095 -0.323 -6.094 1.00 91.81 69 LEU A O 1
ATOM 552 N N . ALA A 1 70 ? 1.990 -0.933 -6.664 1.00 91.94 70 ALA A N 1
ATOM 553 C CA . ALA A 1 70 ? 2.050 -2.061 -5.751 1.00 91.94 70 ALA A CA 1
ATOM 554 C C . ALA A 1 70 ? 1.994 -1.618 -4.288 1.00 91.94 70 ALA A C 1
ATOM 556 O O . ALA A 1 70 ? 1.230 -2.184 -3.510 1.00 91.94 70 ALA A O 1
ATOM 557 N N . VAL A 1 71 ? 2.728 -0.565 -3.914 1.00 90.56 71 VAL A N 1
ATOM 558 C CA . VAL A 1 71 ? 2.637 0.024 -2.570 1.00 90.56 71 VAL A CA 1
ATOM 559 C C . VAL A 1 71 ? 1.221 0.527 -2.296 1.00 90.56 71 VAL A C 1
ATOM 561 O O . VAL A 1 71 ? 0.685 0.300 -1.212 1.00 90.56 71 VAL A O 1
ATOM 564 N N . PHE A 1 72 ? 0.597 1.204 -3.260 1.00 91.81 72 PHE A N 1
ATOM 565 C CA . PHE A 1 72 ? -0.770 1.697 -3.118 1.00 91.81 72 PHE A CA 1
ATOM 566 C C . PHE A 1 72 ? -1.782 0.567 -2.884 1.00 91.81 72 PHE A C 1
ATOM 568 O O . PHE A 1 72 ? -2.604 0.666 -1.966 1.00 91.81 72 PHE A O 1
ATOM 575 N N . ASP A 1 73 ? -1.719 -0.494 -3.688 1.00 91.06 73 ASP A N 1
ATOM 576 C CA . ASP A 1 73 ? -2.618 -1.644 -3.578 1.00 91.06 73 ASP A CA 1
ATOM 577 C C . ASP A 1 73 ? -2.412 -2.369 -2.242 1.00 91.06 73 ASP A C 1
ATOM 579 O O . ASP A 1 73 ? -3.357 -2.645 -1.504 1.00 91.06 73 ASP A O 1
ATOM 583 N N . TYR A 1 74 ? -1.151 -2.540 -1.845 1.00 89.12 74 TYR A N 1
ATOM 584 C CA . TYR A 1 74 ? -0.790 -3.179 -0.586 1.00 89.12 74 TYR A CA 1
ATOM 585 C C . TYR A 1 74 ? -1.280 -2.398 0.642 1.00 89.12 74 TYR A C 1
ATOM 587 O O . TYR A 1 74 ? -1.857 -2.972 1.566 1.00 89.12 74 TYR A O 1
ATOM 595 N N . LEU A 1 75 ? -1.121 -1.070 0.645 1.00 90.19 75 LEU A N 1
ATOM 596 C CA . LEU A 1 75 ? -1.655 -0.210 1.707 1.00 90.19 75 LEU A CA 1
ATOM 597 C C . LEU A 1 75 ? -3.187 -0.200 1.728 1.00 90.19 75 LEU A C 1
ATOM 599 O O . LEU A 1 75 ? -3.779 -0.086 2.800 1.00 90.19 75 LEU A O 1
ATOM 603 N N . SER A 1 76 ? -3.834 -0.352 0.573 1.00 91.12 76 SER A N 1
ATOM 604 C CA . SER A 1 76 ? -5.294 -0.451 0.486 1.00 91.12 76 SER A CA 1
ATOM 605 C C . SER A 1 76 ? -5.806 -1.784 1.048 1.00 91.12 76 SER A C 1
ATOM 607 O O . SER A 1 76 ? -6.795 -1.801 1.781 1.00 91.12 76 SER A O 1
ATOM 609 N N . ALA A 1 77 ? -5.104 -2.892 0.792 1.00 88.00 77 ALA A N 1
ATOM 610 C CA . ALA A 1 77 ? -5.395 -4.184 1.415 1.00 88.00 77 ALA A CA 1
ATOM 611 C C . ALA A 1 77 ? -5.199 -4.139 2.944 1.00 88.00 77 ALA A C 1
ATOM 613 O O . ALA A 1 77 ? -6.011 -4.680 3.697 1.00 88.00 77 ALA A O 1
ATOM 614 N N . LEU A 1 78 ? -4.173 -3.425 3.418 1.00 87.50 78 LEU A N 1
ATOM 615 C CA . LEU A 1 78 ? -3.953 -3.191 4.845 1.00 87.50 78 LEU A CA 1
ATOM 616 C C . LEU A 1 78 ? -5.083 -2.380 5.493 1.00 87.50 78 LEU A C 1
ATOM 618 O O . LEU A 1 78 ? -5.585 -2.747 6.555 1.00 87.50 78 LEU A O 1
ATOM 622 N N . GLU A 1 79 ? -5.502 -1.287 4.856 1.00 91.12 79 GLU A N 1
ATOM 623 C CA . GLU A 1 79 ? -6.654 -0.495 5.298 1.00 91.12 79 GLU A CA 1
ATOM 624 C C . GLU A 1 79 ? -7.906 -1.372 5.433 1.00 91.12 79 GLU A C 1
ATOM 626 O O . GLU A 1 79 ? -8.594 -1.317 6.457 1.00 91.12 79 GLU A O 1
ATOM 631 N N . ALA A 1 80 ? -8.155 -2.243 4.450 1.00 89.50 80 ALA A N 1
ATOM 632 C CA . ALA A 1 80 ? -9.270 -3.182 4.477 1.00 89.50 80 ALA A CA 1
ATOM 633 C C . ALA A 1 80 ? -9.193 -4.168 5.658 1.00 89.50 80 ALA A C 1
ATOM 635 O O . ALA A 1 80 ? -10.217 -4.411 6.298 1.00 89.50 80 ALA A O 1
ATOM 636 N N . LEU A 1 81 ? -8.004 -4.685 5.997 1.00 88.12 81 LEU A N 1
ATOM 637 C CA . LEU A 1 81 ? -7.803 -5.577 7.148 1.00 88.12 81 LEU A CA 1
ATOM 638 C C . LEU A 1 81 ? -8.1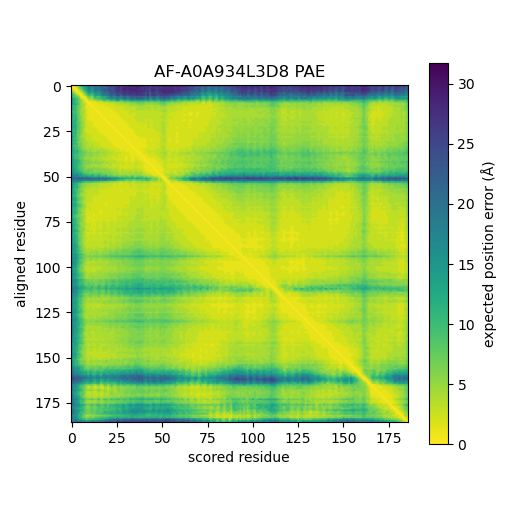97 -4.902 8.472 1.00 88.12 81 LEU A C 1
ATOM 640 O O . LEU A 1 81 ? -8.999 -5.443 9.232 1.00 88.12 81 LEU A O 1
ATOM 644 N N . PHE A 1 82 ? -7.700 -3.690 8.719 1.00 91.31 82 PHE A N 1
ATOM 645 C CA . PHE A 1 82 ? -8.057 -2.905 9.906 1.00 91.31 82 PHE A CA 1
ATOM 646 C C . PHE A 1 82 ? -9.550 -2.551 9.947 1.00 91.31 82 PHE A C 1
ATOM 648 O O . PHE A 1 82 ? -10.164 -2.547 11.014 1.00 91.31 82 PHE A O 1
ATOM 655 N N . CYS A 1 83 ? -10.151 -2.252 8.792 1.00 92.25 83 CYS A N 1
ATOM 656 C CA . CYS A 1 83 ? -11.584 -1.982 8.709 1.00 92.25 83 CYS A CA 1
ATOM 657 C C . CYS A 1 83 ? -12.415 -3.232 9.020 1.00 92.25 83 CYS A C 1
ATOM 659 O O . CYS A 1 83 ? -13.441 -3.126 9.694 1.00 92.25 83 CYS A O 1
ATOM 661 N N . LYS A 1 84 ? -11.971 -4.410 8.571 1.00 90.75 84 LYS A N 1
ATOM 662 C CA . LYS A 1 84 ? -12.609 -5.692 8.882 1.00 90.75 84 LYS A CA 1
ATOM 663 C C . LYS A 1 84 ? -12.531 -6.001 10.380 1.00 90.75 84 LYS A C 1
ATOM 665 O O . LYS A 1 84 ? -13.564 -6.300 10.972 1.00 90.75 84 LYS A O 1
ATOM 670 N N . ASP A 1 85 ? -11.360 -5.841 10.999 1.00 92.69 85 ASP A N 1
ATOM 671 C CA . ASP A 1 85 ? -11.184 -5.980 12.454 1.00 92.69 85 ASP A CA 1
ATOM 672 C C . ASP A 1 85 ? -12.120 -5.037 13.228 1.00 92.69 85 ASP A C 1
ATOM 674 O O . ASP A 1 85 ? -12.884 -5.481 14.086 1.00 92.69 85 ASP A O 1
ATOM 678 N N . TYR A 1 86 ? -12.159 -3.753 12.854 1.00 95.19 86 TYR A N 1
ATOM 679 C CA . TYR A 1 86 ? -13.092 -2.780 13.428 1.00 95.19 86 TYR A CA 1
ATOM 680 C C . TYR A 1 86 ? -14.549 -3.263 13.347 1.00 95.19 86 TYR A C 1
ATOM 682 O O . TYR A 1 86 ? -15.271 -3.246 14.349 1.00 95.19 86 TYR A O 1
ATOM 690 N N . GLN A 1 87 ? -14.988 -3.717 12.169 1.00 93.56 87 GLN A N 1
ATOM 691 C CA . GLN A 1 87 ? -16.352 -4.205 11.960 1.00 93.56 87 GLN A CA 1
ATOM 692 C C . GLN A 1 87 ? -16.660 -5.416 12.841 1.00 93.56 87 GLN A C 1
ATOM 694 O O . GLN A 1 87 ? -17.714 -5.449 13.478 1.00 93.56 87 GLN A O 1
ATOM 699 N N . ILE A 1 88 ? -15.746 -6.385 12.916 1.00 94.38 88 ILE A N 1
ATOM 700 C CA . ILE A 1 88 ? -15.899 -7.584 13.745 1.00 94.38 88 ILE A CA 1
ATOM 701 C C . ILE A 1 88 ? -16.023 -7.195 15.222 1.00 94.38 88 ILE A C 1
ATOM 703 O O . ILE A 1 88 ? -17.008 -7.559 15.870 1.00 94.38 88 ILE A O 1
ATOM 707 N N . ARG A 1 89 ? -15.107 -6.367 15.735 1.00 95.88 89 ARG A N 1
ATOM 708 C CA . ARG A 1 89 ? -15.106 -5.883 17.127 1.00 95.88 89 ARG A CA 1
ATOM 709 C C . ARG A 1 89 ? -16.406 -5.173 17.511 1.00 95.88 89 ARG A C 1
ATOM 711 O O . ARG A 1 89 ? -16.952 -5.398 18.600 1.00 95.88 89 ARG A O 1
ATOM 718 N N . VAL A 1 90 ? -16.926 -4.327 16.617 1.00 95.38 90 VAL A N 1
ATOM 719 C CA . VAL A 1 90 ? -18.195 -3.608 16.809 1.00 95.38 90 VAL A CA 1
ATOM 720 C C . VAL A 1 90 ? -19.384 -4.570 16.784 1.00 95.38 90 VAL A C 1
ATOM 722 O O . VAL A 1 90 ? -20.206 -4.538 17.706 1.00 95.38 90 VAL A O 1
ATOM 725 N N . ASN A 1 91 ? -19.460 -5.439 15.775 1.00 94.12 91 ASN A N 1
ATOM 726 C CA . ASN A 1 91 ? -20.592 -6.339 15.544 1.00 94.12 91 ASN A CA 1
ATOM 727 C C . ASN A 1 91 ? -20.697 -7.435 16.610 1.00 94.12 91 ASN A C 1
ATOM 729 O O . ASN A 1 91 ? -21.779 -7.664 17.152 1.00 94.12 91 ASN A O 1
ATOM 733 N N . GLN A 1 92 ? -19.575 -8.070 16.960 1.00 95.88 92 GLN A N 1
ATOM 734 C CA . GLN A 1 92 ? -19.510 -9.119 17.984 1.00 95.88 92 GLN A CA 1
ATOM 735 C C . GLN A 1 92 ? -19.557 -8.559 19.415 1.00 95.88 92 GLN A C 1
ATOM 737 O O . GLN A 1 92 ? -19.690 -9.306 20.383 1.00 95.88 92 GLN A O 1
ATOM 742 N N . LYS A 1 93 ? -19.490 -7.232 19.568 1.00 95.00 93 LYS A N 1
ATOM 743 C CA . LYS A 1 93 ? -19.538 -6.530 20.854 1.00 95.00 93 LYS A CA 1
ATOM 744 C C . LYS A 1 93 ? -18.486 -7.030 21.855 1.00 95.00 93 LYS A C 1
ATOM 746 O O . LYS A 1 93 ? -18.784 -7.195 23.043 1.00 95.00 93 LYS A O 1
ATOM 751 N N . LEU A 1 94 ? -17.244 -7.205 21.401 1.00 95.19 94 LEU A N 1
ATOM 752 C CA . LEU A 1 94 ? -16.149 -7.667 22.258 1.00 95.19 94 LEU A CA 1
ATOM 753 C C . LEU A 1 94 ? -15.935 -6.738 23.468 1.00 95.19 94 LEU A C 1
ATOM 755 O O . LEU A 1 94 ? -16.294 -5.552 23.463 1.00 95.19 94 LEU A O 1
ATOM 759 N N . LYS A 1 95 ? -15.432 -7.297 24.569 1.00 94.69 95 LYS A N 1
ATOM 760 C CA . LYS A 1 95 ? -15.438 -6.626 25.881 1.00 94.69 95 LYS A CA 1
ATOM 761 C C . LYS A 1 95 ? -14.155 -5.860 26.199 1.00 94.69 95 LYS A C 1
ATOM 763 O O . LYS A 1 95 ? -14.132 -5.176 27.228 1.00 94.69 95 LYS A O 1
ATOM 768 N N . ASP A 1 96 ? -13.129 -5.956 25.365 1.00 95.06 96 ASP A N 1
ATOM 769 C CA . ASP A 1 96 ? -11.856 -5.258 25.544 1.00 95.06 96 ASP A CA 1
ATOM 770 C C . ASP A 1 96 ? -11.996 -3.726 25.362 1.00 95.06 96 ASP A C 1
ATOM 772 O O . ASP A 1 96 ? -13.006 -3.256 24.820 1.00 95.06 96 ASP A O 1
ATOM 776 N N . PRO A 1 97 ? -11.029 -2.928 25.860 1.00 96.19 97 PRO A N 1
ATOM 777 C CA . PRO A 1 97 ? -11.085 -1.466 25.788 1.00 96.19 97 PRO A CA 1
ATOM 778 C C . PRO A 1 97 ? -11.208 -0.913 24.362 1.00 96.19 97 PRO A C 1
ATOM 780 O O . PRO A 1 97 ? -12.051 -0.045 24.124 1.00 96.19 97 PRO A O 1
ATOM 783 N N . LEU A 1 98 ? -10.449 -1.462 23.408 1.00 96.25 98 LEU A N 1
ATOM 784 C CA . LEU A 1 98 ? -10.456 -1.025 22.011 1.00 96.25 98 LEU A CA 1
ATOM 785 C C . LEU A 1 98 ? -11.835 -1.236 21.374 1.00 96.25 98 LEU A C 1
ATOM 787 O O . LEU A 1 98 ? -12.396 -0.322 20.771 1.00 96.25 98 LEU A O 1
ATOM 791 N N . SER A 1 99 ? -12.439 -2.405 21.577 1.00 96.88 99 SER A N 1
ATOM 792 C CA . SER A 1 99 ? -13.767 -2.717 21.042 1.00 96.88 99 SER A CA 1
ATOM 793 C C . SER A 1 99 ? -14.879 -1.854 21.641 1.00 96.88 99 SER A C 1
ATOM 795 O O . SER A 1 99 ? -15.854 -1.543 20.953 1.00 96.88 99 SER A O 1
ATOM 797 N N . ARG A 1 100 ? -14.766 -1.435 22.911 1.00 96.94 100 ARG A N 1
ATOM 798 C CA . ARG A 1 100 ? -15.703 -0.460 23.508 1.00 96.94 100 ARG A CA 1
ATOM 799 C C . ARG A 1 100 ? -15.575 0.897 22.825 1.00 96.94 100 ARG A C 1
ATOM 801 O O . ARG A 1 100 ? -16.582 1.429 22.370 1.00 96.94 100 ARG A O 1
ATOM 808 N N . HIS A 1 101 ? -14.346 1.384 22.678 1.00 97.06 101 HIS A N 1
ATOM 809 C CA . HIS A 1 101 ? -14.059 2.640 21.994 1.00 97.06 101 HIS A CA 1
ATOM 810 C C . HIS A 1 101 ? -14.575 2.640 20.544 1.00 97.06 101 HIS A C 1
ATOM 812 O O . HIS A 1 101 ? -15.258 3.571 20.119 1.00 97.06 101 HIS A O 1
ATOM 818 N N . PHE A 1 102 ? -14.354 1.555 19.797 1.00 97.25 102 PHE A N 1
ATOM 819 C CA . PHE A 1 102 ? -14.867 1.408 18.433 1.00 97.25 102 PHE A CA 1
ATOM 820 C C . PHE A 1 102 ? -16.396 1.441 18.343 1.00 97.25 102 PHE A C 1
ATOM 822 O O . PHE A 1 102 ? -16.935 2.017 17.393 1.00 97.25 102 PHE A O 1
ATOM 829 N N . ARG A 1 103 ? -17.117 0.894 19.331 1.00 96.75 103 ARG A N 1
ATOM 830 C CA . ARG A 1 103 ? -18.583 1.016 19.396 1.00 96.75 103 ARG A CA 1
ATOM 831 C C . ARG A 1 103 ? -19.040 2.443 19.675 1.00 96.75 103 ARG A C 1
ATOM 833 O O . ARG A 1 103 ? -20.025 2.877 19.079 1.00 96.75 103 ARG A O 1
ATOM 840 N N . ASP A 1 104 ? -18.335 3.168 20.536 1.00 96.25 104 ASP A N 1
ATOM 841 C CA . ASP A 1 104 ? -18.650 4.568 20.830 1.00 96.25 104 ASP A CA 1
ATOM 842 C C . ASP A 1 104 ? -18.450 5.447 19.590 1.00 96.25 104 ASP A C 1
ATOM 844 O O . ASP A 1 104 ? -19.309 6.273 19.265 1.00 96.25 104 ASP A O 1
ATOM 848 N N . ILE A 1 105 ? -17.381 5.196 18.825 1.00 95.00 105 ILE A N 1
ATOM 849 C CA . ILE A 1 105 ? -17.172 5.799 17.504 1.00 95.00 105 ILE A CA 1
ATOM 850 C C . ILE A 1 105 ? -18.321 5.432 16.564 1.00 95.00 105 ILE A C 1
ATOM 852 O O . ILE A 1 105 ? -18.914 6.329 15.971 1.00 95.00 105 ILE A O 1
ATOM 856 N N . ALA A 1 106 ? -18.664 4.145 16.431 1.00 94.19 106 ALA A N 1
ATOM 857 C CA . ALA A 1 106 ? -19.720 3.690 15.520 1.00 94.19 106 ALA A CA 1
ATOM 858 C C . ALA A 1 106 ? -21.051 4.403 15.799 1.00 94.19 106 ALA A C 1
ATOM 860 O O . ALA A 1 106 ? -21.720 4.878 14.880 1.00 94.19 106 ALA A O 1
ATOM 861 N N . LYS A 1 107 ? -21.404 4.519 17.084 1.00 94.25 107 LYS A N 1
ATOM 862 C CA . LYS A 1 107 ? -22.589 5.240 17.544 1.00 94.25 107 LYS A CA 1
ATOM 863 C C . LYS A 1 107 ? -22.505 6.725 17.196 1.00 94.25 107 LYS A C 1
ATOM 865 O O . LYS A 1 107 ? -23.399 7.240 16.541 1.00 94.25 107 LYS A O 1
ATOM 870 N N . THR A 1 108 ? -21.407 7.387 17.555 1.00 92.44 108 THR A N 1
ATOM 871 C CA . THR A 1 108 ? -21.204 8.822 17.297 1.00 92.44 108 THR A CA 1
ATOM 872 C C . THR A 1 108 ? -21.253 9.152 15.804 1.00 92.44 108 THR A C 1
ATOM 874 O O . THR A 1 108 ? -21.857 10.142 15.399 1.00 92.44 108 THR A O 1
ATOM 877 N N . ARG A 1 109 ? -20.630 8.321 14.960 1.00 89.88 109 ARG A N 1
ATOM 878 C CA . ARG A 1 109 ? -20.628 8.490 13.501 1.00 89.88 109 ARG A CA 1
ATOM 879 C C . ARG A 1 109 ? -22.022 8.334 12.912 1.00 89.88 109 ARG A C 1
ATOM 881 O O . ARG A 1 109 ? -22.402 9.153 12.081 1.00 89.88 109 ARG A O 1
ATOM 888 N N . LYS A 1 110 ? -22.780 7.340 13.388 1.00 88.81 110 LYS A N 1
ATOM 889 C CA . LYS A 1 110 ? -24.180 7.125 13.013 1.00 88.81 110 LYS A CA 1
ATOM 890 C C . LYS A 1 110 ? -25.069 8.299 13.428 1.00 88.81 110 LYS A C 1
ATOM 892 O O . LYS A 1 110 ? -25.841 8.774 12.606 1.00 88.81 110 LYS A O 1
ATOM 897 N N . ASP A 1 111 ? -24.944 8.769 14.667 1.00 90.62 111 ASP A N 1
ATOM 898 C CA . ASP A 1 111 ? -25.772 9.856 15.206 1.00 90.62 111 ASP A CA 1
ATOM 899 C C . ASP A 1 111 ? -25.513 11.188 14.475 1.00 90.62 111 ASP A C 1
ATOM 901 O O . ASP A 1 111 ? -26.432 11.980 14.283 1.00 90.62 111 ASP A O 1
ATOM 905 N N . ASN A 1 112 ? -24.277 11.407 14.013 1.00 88.38 112 ASN A N 1
ATOM 906 C CA . ASN A 1 112 ? -23.870 12.615 13.291 1.00 88.38 112 ASN A CA 1
ATOM 907 C C . ASN A 1 112 ? -23.940 12.497 11.756 1.00 88.38 112 ASN A C 1
ATOM 909 O O . ASN A 1 112 ? -23.528 13.434 11.077 1.00 88.38 112 ASN A O 1
ATOM 913 N N . ASP A 1 113 ? -24.372 11.356 11.207 1.00 86.44 113 ASP A N 1
ATOM 914 C CA . ASP A 1 113 ? -24.333 11.044 9.765 1.00 86.44 113 ASP A CA 1
ATOM 915 C C . ASP A 1 113 ? -22.960 11.324 9.109 1.00 86.44 113 ASP A C 1
ATOM 917 O O . ASP A 1 113 ? -22.830 11.919 8.039 1.00 86.44 113 ASP A O 1
ATOM 921 N N . THR A 1 114 ? -21.880 10.928 9.793 1.00 88.88 114 THR A N 1
ATOM 922 C CA . THR A 1 114 ? -20.502 11.141 9.316 1.00 88.88 114 THR A CA 1
ATOM 923 C C . THR A 1 114 ? -19.826 9.834 8.927 1.00 88.88 114 THR A C 1
ATOM 925 O O . THR A 1 114 ? -20.015 8.794 9.556 1.00 88.88 114 THR A O 1
ATOM 928 N N . ARG A 1 115 ? -18.979 9.889 7.891 1.00 88.81 115 ARG A N 1
ATOM 929 C CA . ARG A 1 115 ? -18.183 8.735 7.449 1.00 88.81 115 ARG A CA 1
ATOM 9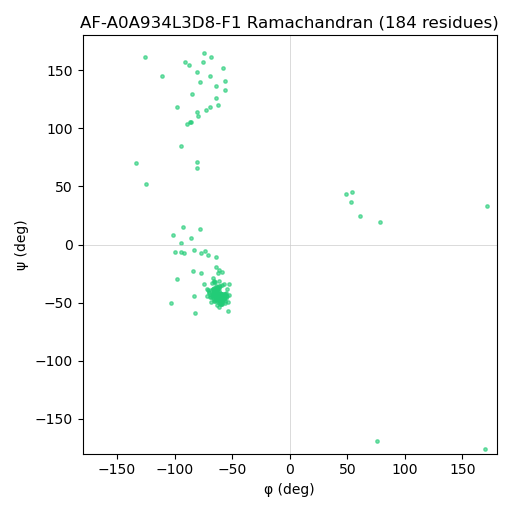30 C C . ARG A 1 115 ? -17.105 8.377 8.475 1.00 88.81 115 ARG A C 1
ATOM 932 O O . ARG A 1 115 ? -16.502 9.262 9.082 1.00 88.81 115 ARG A O 1
ATOM 939 N N . LEU A 1 116 ? -16.841 7.077 8.608 1.00 89.94 116 LEU A N 1
ATOM 940 C CA . LEU A 1 116 ? -15.718 6.546 9.379 1.00 89.94 116 LEU A CA 1
ATOM 941 C C . LEU A 1 116 ? -14.397 6.993 8.737 1.00 89.94 116 LEU A C 1
ATOM 943 O O . LEU A 1 116 ? -14.183 6.792 7.542 1.00 89.94 116 LEU A O 1
ATOM 947 N N . GLY A 1 117 ? -13.521 7.615 9.520 1.00 91.38 117 GLY A N 1
ATOM 948 C CA . GLY A 1 117 ? -12.197 8.035 9.079 1.00 91.38 117 GLY A CA 1
ATOM 949 C C . GLY A 1 117 ? -11.138 7.021 9.490 1.00 91.38 117 GLY A C 1
ATOM 950 O O . GLY A 1 117 ? -10.895 6.848 10.677 1.00 91.38 117 GLY A O 1
ATOM 951 N N . PHE A 1 118 ? -10.449 6.412 8.527 1.00 93.00 118 PHE A N 1
ATOM 952 C CA . PHE A 1 118 ? -9.465 5.361 8.796 1.00 93.00 118 PHE A CA 1
ATOM 953 C C . PHE A 1 118 ? -8.382 5.760 9.823 1.00 93.00 118 PHE A C 1
ATOM 955 O O . PHE A 1 118 ? -8.264 5.147 10.884 1.00 93.00 118 PHE A O 1
ATOM 962 N N . GLU A 1 119 ? -7.632 6.838 9.572 1.00 92.69 119 GLU A N 1
ATOM 963 C CA . GLU A 1 119 ? -6.570 7.285 10.489 1.00 92.69 119 GLU A CA 1
ATOM 964 C C . GLU A 1 119 ? -7.117 7.824 11.824 1.00 92.69 119 GLU A C 1
ATOM 966 O O . GLU A 1 119 ? -6.604 7.516 12.905 1.00 92.69 119 GLU A O 1
ATOM 971 N N . LYS A 1 120 ? -8.160 8.659 11.749 1.00 91.81 120 LYS A N 1
ATOM 972 C CA . LYS A 1 120 ? -8.692 9.399 12.904 1.00 91.81 120 LYS A CA 1
ATOM 973 C C . LYS A 1 120 ? -9.487 8.525 13.863 1.00 91.81 120 LYS A C 1
ATOM 975 O O . LYS A 1 120 ? -9.455 8.788 15.056 1.00 91.81 120 LYS A O 1
ATOM 980 N N . ASP A 1 121 ? -10.190 7.526 13.344 1.00 94.88 121 ASP A N 1
ATOM 981 C CA . ASP A 1 121 ? -11.080 6.691 14.141 1.00 94.88 121 ASP A CA 1
ATOM 982 C C . ASP A 1 121 ? -10.449 5.325 14.428 1.00 94.88 121 ASP A C 1
ATOM 984 O O . ASP A 1 121 ? -10.378 4.913 15.583 1.00 94.88 121 ASP A O 1
ATOM 988 N N . ILE A 1 122 ? -9.937 4.632 13.405 1.00 95.62 122 ILE A N 1
ATOM 989 C CA . ILE A 1 122 ? -9.431 3.262 13.579 1.00 95.62 122 ILE A CA 1
ATOM 990 C C . ILE A 1 122 ? -8.004 3.275 14.128 1.00 95.62 122 ILE A C 1
ATOM 992 O O . ILE A 1 122 ? -7.755 2.747 15.213 1.00 95.62 122 ILE A O 1
ATOM 996 N N . LEU A 1 123 ? -7.058 3.906 13.422 1.00 94.31 123 LEU A N 1
ATOM 997 C CA . LEU A 1 123 ? -5.652 3.894 13.847 1.00 94.31 123 LEU A CA 1
ATOM 998 C C . LEU A 1 123 ? -5.441 4.662 15.159 1.00 94.31 123 LEU A C 1
ATOM 1000 O O . LEU A 1 123 ? -4.697 4.209 16.025 1.00 94.31 123 LEU A O 1
ATOM 1004 N N . SER A 1 124 ? -6.121 5.793 15.357 1.00 93.88 124 SER A N 1
ATOM 1005 C CA . SER A 1 124 ? -6.037 6.514 16.636 1.00 93.88 124 SER A CA 1
ATOM 1006 C C . SER A 1 124 ? -6.589 5.690 17.805 1.00 93.88 124 SER A C 1
ATOM 1008 O O . SER A 1 124 ? -5.969 5.684 18.867 1.00 93.88 124 SER A O 1
ATOM 1010 N N . GLY A 1 125 ? -7.664 4.920 17.595 1.00 95.06 125 GLY A N 1
ATOM 1011 C CA . GLY A 1 125 ? -8.191 3.995 18.601 1.00 95.06 125 GLY A CA 1
ATOM 1012 C C . GLY A 1 125 ? -7.174 2.924 18.998 1.00 95.06 125 GLY A C 1
ATOM 1013 O O . GLY A 1 125 ? -6.918 2.732 20.186 1.00 95.06 125 GLY A O 1
ATOM 1014 N N . TRP A 1 126 ? -6.510 2.298 18.018 1.00 94.81 126 TRP A N 1
ATOM 1015 C CA . TRP A 1 126 ? -5.402 1.367 18.273 1.00 94.81 126 TRP A CA 1
ATOM 1016 C C . TRP A 1 126 ? -4.266 2.020 19.067 1.00 94.81 126 TRP A C 1
ATOM 1018 O O . TRP A 1 126 ? -3.761 1.445 20.026 1.00 94.81 126 TRP A O 1
ATOM 1028 N N . LYS A 1 127 ? -3.885 3.248 18.709 1.00 93.25 127 LYS A N 1
ATOM 1029 C CA . LYS A 1 127 ? -2.814 3.988 19.387 1.00 93.25 127 LYS A CA 1
ATOM 1030 C C . LYS A 1 127 ? -3.127 4.296 20.856 1.00 93.25 127 LYS A C 1
ATOM 1032 O O . LYS A 1 127 ? -2.210 4.322 21.675 1.00 93.25 127 LYS A O 1
ATOM 1037 N N . GLU A 1 128 ? -4.386 4.584 21.168 1.00 95.25 128 GLU A N 1
ATOM 1038 C CA . GLU A 1 128 ? -4.839 4.958 22.511 1.00 95.25 128 GLU A CA 1
ATOM 1039 C C . GLU A 1 128 ? -5.087 3.734 23.402 1.00 95.25 128 GLU A C 1
ATOM 1041 O O . GLU A 1 128 ? -4.652 3.712 24.552 1.00 95.25 128 GLU A O 1
ATOM 1046 N N . HIS A 1 129 ? -5.741 2.702 22.862 1.00 95.19 129 HIS A N 1
ATOM 1047 C CA . HIS A 1 129 ? -6.225 1.550 23.635 1.00 95.19 129 HIS A CA 1
ATOM 1048 C C . HIS A 1 129 ? -5.317 0.316 23.552 1.00 95.19 129 HIS A C 1
ATOM 1050 O O . HIS A 1 129 ? -5.532 -0.645 24.288 1.00 95.19 129 HIS A O 1
ATOM 1056 N N . ALA A 1 130 ? -4.282 0.348 22.709 1.00 91.62 130 ALA A N 1
ATOM 1057 C CA . ALA A 1 130 ? -3.229 -0.663 22.638 1.00 91.62 130 ALA A CA 1
ATOM 1058 C C . ALA A 1 130 ? -1.838 0.010 22.581 1.00 91.62 130 ALA A C 1
ATOM 1060 O O . ALA A 1 130 ? -1.163 -0.000 21.546 1.00 91.62 130 ALA A O 1
ATOM 1061 N N . PRO A 1 131 ? -1.389 0.636 23.690 1.00 90.81 131 PRO A N 1
ATOM 1062 C CA . PRO A 1 131 ? -0.193 1.481 23.719 1.00 90.81 131 PRO A CA 1
ATOM 1063 C C . PRO A 1 131 ? 1.102 0.745 23.357 1.00 90.81 131 PRO A C 1
ATOM 1065 O O . PRO A 1 131 ? 2.045 1.388 22.899 1.00 90.81 131 PRO A O 1
ATOM 1068 N N . GLN A 1 132 ? 1.147 -0.584 23.494 1.00 90.06 132 GLN A N 1
ATOM 1069 C CA . GLN A 1 132 ? 2.258 -1.412 23.018 1.00 90.06 132 GLN A CA 1
ATOM 1070 C C . GLN A 1 132 ? 2.495 -1.280 21.503 1.00 90.06 132 GLN A C 1
ATOM 1072 O O . GLN A 1 132 ? 3.617 -1.454 21.045 1.00 90.06 132 GLN A O 1
ATOM 1077 N N . PHE A 1 133 ? 1.472 -0.890 20.734 1.00 90.19 133 PHE A N 1
ATOM 1078 C CA . PHE A 1 133 ? 1.555 -0.658 19.291 1.00 90.19 133 PHE A CA 1
ATOM 1079 C C . PHE A 1 133 ? 1.644 0.834 18.929 1.00 90.19 133 PHE A C 1
ATOM 1081 O O . PHE A 1 133 ? 1.567 1.211 17.762 1.00 90.19 133 PHE A O 1
ATOM 1088 N N . LYS A 1 134 ? 1.803 1.740 19.897 1.00 91.19 134 LYS A N 1
ATOM 1089 C CA . LYS A 1 134 ? 1.743 3.191 19.650 1.00 91.19 134 LYS A CA 1
ATOM 1090 C C . LYS A 1 134 ? 2.730 3.671 18.581 1.00 91.19 134 LYS A C 1
ATOM 1092 O O . LYS A 1 134 ? 2.360 4.480 17.719 1.00 91.19 134 LYS A O 1
ATOM 1097 N N . ASP A 1 135 ? 3.976 3.216 18.651 1.00 89.00 135 ASP A N 1
ATOM 1098 C CA . ASP A 1 135 ? 5.042 3.660 17.745 1.00 89.00 135 ASP A CA 1
ATOM 1099 C C . ASP A 1 135 ? 4.813 3.129 16.333 1.00 89.00 135 ASP A C 1
ATOM 1101 O O . ASP A 1 135 ? 4.905 3.868 15.348 1.00 89.00 135 ASP A O 1
ATOM 1105 N N . ILE A 1 136 ? 4.409 1.865 16.248 1.00 86.38 136 ILE A N 1
ATOM 1106 C CA . ILE A 1 136 ? 4.177 1.172 14.989 1.00 86.38 136 ILE A CA 1
ATOM 1107 C C . ILE A 1 136 ? 2.925 1.735 14.283 1.00 86.38 136 ILE A C 1
ATOM 1109 O O . ILE A 1 136 ? 2.980 2.065 13.097 1.00 86.38 136 ILE A O 1
ATOM 1113 N N . VAL A 1 137 ? 1.847 2.026 15.021 1.00 90.06 137 VAL A N 1
ATOM 1114 C CA . VAL A 1 137 ? 0.661 2.739 14.509 1.00 90.06 137 VAL A CA 1
ATOM 1115 C C . VAL A 1 137 ? 1.005 4.163 14.067 1.00 90.06 137 VAL A C 1
ATOM 1117 O O . VAL A 1 137 ? 0.521 4.638 13.041 1.00 90.06 137 VAL A O 1
ATOM 1120 N N . SER A 1 138 ? 1.876 4.864 14.798 1.00 89.25 138 SER A N 1
ATOM 1121 C CA . SER A 1 138 ? 2.316 6.207 14.394 1.00 89.25 138 SER A CA 1
ATOM 1122 C C . SER A 1 138 ? 3.094 6.175 13.076 1.00 89.25 138 SER A C 1
ATOM 1124 O O . SER A 1 138 ? 2.941 7.074 12.244 1.00 89.25 138 SER A O 1
ATOM 1126 N N . LYS A 1 139 ? 3.883 5.118 12.851 1.00 86.81 139 LYS A N 1
ATOM 1127 C CA . LYS A 1 139 ? 4.558 4.873 11.575 1.00 86.81 139 LYS A CA 1
ATOM 1128 C C . LYS A 1 139 ? 3.559 4.570 10.458 1.00 86.81 139 LYS A C 1
ATOM 1130 O O . LYS A 1 139 ? 3.684 5.173 9.394 1.00 86.81 139 LYS A O 1
ATOM 1135 N N . LEU A 1 140 ? 2.537 3.746 10.711 1.00 87.69 140 LEU A N 1
ATOM 1136 C CA . LEU A 1 140 ? 1.450 3.491 9.754 1.00 87.69 140 LEU A CA 1
ATOM 1137 C C . LEU A 1 140 ? 0.756 4.776 9.320 1.00 87.69 140 LEU A C 1
ATOM 1139 O O . LEU A 1 140 ? 0.671 5.037 8.126 1.00 87.69 140 LEU A O 1
ATOM 1143 N N . ILE A 1 141 ? 0.336 5.621 10.263 1.00 89.56 141 ILE A N 1
ATOM 1144 C CA . ILE A 1 141 ? -0.297 6.913 9.950 1.00 89.56 141 ILE A CA 1
ATOM 1145 C C . ILE A 1 141 ? 0.603 7.756 9.029 1.00 89.56 141 ILE A C 1
ATOM 1147 O O . ILE A 1 141 ? 0.124 8.419 8.113 1.00 89.56 141 ILE A O 1
ATOM 1151 N N . SER A 1 142 ? 1.924 7.725 9.232 1.00 86.25 142 SER A N 1
ATOM 1152 C CA . SER A 1 142 ? 2.863 8.412 8.337 1.00 86.25 142 SER A CA 1
ATOM 1153 C C . SER A 1 142 ? 2.890 7.799 6.932 1.00 86.25 142 SER A C 1
ATOM 1155 O O . SER A 1 142 ? 2.854 8.530 5.943 1.00 86.25 142 SER A O 1
ATOM 1157 N N . VAL A 1 143 ? 2.912 6.469 6.839 1.00 87.19 143 VAL A N 1
ATOM 1158 C CA . VAL A 1 143 ? 2.914 5.718 5.576 1.00 87.19 143 VAL A CA 1
ATOM 1159 C C . VAL A 1 143 ? 1.608 5.913 4.798 1.00 87.19 143 VAL A C 1
ATOM 1161 O O . VAL A 1 143 ? 1.649 6.082 3.584 1.00 87.19 143 VAL A O 1
ATOM 1164 N N . PHE A 1 144 ? 0.451 5.989 5.457 1.00 90.19 144 PHE A N 1
ATOM 1165 C CA . PHE A 1 144 ? -0.838 6.204 4.784 1.00 90.19 144 PHE A CA 1
ATOM 1166 C C . PHE A 1 144 ? -0.941 7.561 4.067 1.00 90.19 144 PHE A C 1
ATOM 1168 O O . PHE A 1 144 ? -1.670 7.686 3.080 1.00 90.19 144 PHE A O 1
ATOM 1175 N N . LYS A 1 145 ? -0.101 8.543 4.427 1.00 87.81 145 LYS A N 1
ATOM 1176 C CA . LYS A 1 145 ? 0.065 9.777 3.637 1.00 87.81 145 LYS A CA 1
ATOM 1177 C C . LYS A 1 145 ? 0.594 9.508 2.228 1.00 87.81 145 LYS A C 1
ATOM 1179 O O . LYS A 1 145 ? 0.244 10.246 1.309 1.00 87.81 145 LYS A O 1
ATOM 1184 N N . TYR A 1 146 ? 1.411 8.467 2.050 1.00 87.44 146 TYR A N 1
ATOM 1185 C CA . TYR A 1 146 ? 1.857 8.010 0.735 1.00 87.44 146 TYR A CA 1
ATOM 1186 C C . TYR A 1 146 ? 0.677 7.493 -0.088 1.00 87.44 146 TYR A C 1
ATOM 1188 O O . TYR A 1 146 ? 0.468 7.943 -1.211 1.00 87.44 146 TYR A O 1
ATOM 1196 N N . ARG A 1 147 ? -0.161 6.629 0.499 1.00 90.56 147 ARG A N 1
ATOM 1197 C CA . ARG A 1 147 ? -1.375 6.112 -0.150 1.00 90.56 147 ARG A CA 1
ATOM 1198 C C . ARG A 1 147 ? -2.318 7.240 -0.569 1.00 90.56 147 ARG A C 1
ATOM 1200 O O . ARG A 1 147 ? -2.805 7.229 -1.694 1.00 90.56 147 ARG A O 1
ATOM 1207 N N . HIS A 1 148 ? -2.526 8.242 0.288 1.00 90.56 148 HIS A N 1
ATOM 1208 C CA . HIS A 1 148 ? -3.309 9.434 -0.060 1.00 90.56 148 HIS A CA 1
ATOM 1209 C C . HIS A 1 148 ? -2.705 10.207 -1.235 1.00 90.56 148 HIS A C 1
ATOM 1211 O O . HIS A 1 148 ? -3.414 10.557 -2.175 1.00 90.56 148 HIS A O 1
ATOM 1217 N N . TRP A 1 149 ? -1.394 10.442 -1.215 1.00 91.62 149 TRP A N 1
ATOM 1218 C CA . TRP A 1 149 ? -0.697 11.116 -2.308 1.00 91.62 149 TRP A CA 1
ATOM 1219 C C . TRP A 1 149 ? -0.887 10.407 -3.654 1.00 91.62 149 TRP A C 1
ATOM 1221 O O . TRP A 1 149 ? -1.227 11.058 -4.644 1.00 91.62 149 TRP A O 1
ATOM 1231 N N . VAL A 1 150 ? -0.755 9.078 -3.678 1.00 91.81 150 VAL A N 1
ATOM 1232 C CA . VAL A 1 150 ? -0.991 8.281 -4.889 1.00 91.81 150 VAL A CA 1
ATOM 1233 C C . VAL A 1 150 ? -2.463 8.338 -5.316 1.00 91.81 150 VAL A C 1
ATOM 1235 O O . VAL A 1 150 ? -2.739 8.632 -6.479 1.00 91.81 150 VAL A O 1
ATOM 1238 N N . ALA A 1 151 ? -3.407 8.157 -4.384 1.00 92.69 151 ALA A N 1
ATOM 1239 C CA . ALA A 1 151 ? -4.852 8.144 -4.656 1.00 92.69 151 ALA A CA 1
ATOM 1240 C C . ALA A 1 151 ? -5.363 9.425 -5.331 1.00 92.69 151 ALA A C 1
ATOM 1242 O O . ALA A 1 151 ? -6.286 9.393 -6.140 1.00 92.69 151 ALA A O 1
ATOM 1243 N N . HIS A 1 152 ? -4.772 10.565 -4.986 1.00 92.56 152 HIS A N 1
ATOM 1244 C CA . HIS A 1 152 ? -5.170 11.864 -5.512 1.00 92.56 152 HIS A CA 1
ATOM 1245 C C . HIS A 1 152 ? -4.369 12.285 -6.756 1.00 92.56 152 HIS A C 1
ATOM 1247 O O . HIS A 1 152 ? -4.390 13.453 -7.134 1.00 92.56 152 HIS A O 1
ATOM 1253 N N . GLY A 1 153 ? -3.644 11.367 -7.402 1.00 91.25 153 GLY A N 1
ATOM 1254 C CA . GLY A 1 153 ? -2.936 11.656 -8.652 1.00 91.25 153 GLY A CA 1
ATOM 1255 C C . GLY A 1 153 ? -1.627 12.424 -8.470 1.00 91.25 153 GLY A C 1
ATOM 1256 O O . GLY A 1 153 ? -1.125 13.005 -9.426 1.00 91.25 153 GLY A O 1
ATOM 1257 N N . ARG A 1 154 ? -1.051 12.412 -7.262 1.00 90.56 154 ARG A N 1
ATOM 1258 C CA . ARG A 1 154 ? 0.314 12.885 -6.981 1.00 90.56 154 ARG A CA 1
ATOM 1259 C C . ARG A 1 154 ? 0.577 14.370 -7.281 1.00 90.56 154 ARG A C 1
ATOM 1261 O O . ARG A 1 154 ? 1.726 14.762 -7.460 1.00 90.56 154 ARG A O 1
ATOM 1268 N N . TYR A 1 155 ? -0.459 15.214 -7.282 1.00 90.50 155 TYR A N 1
ATOM 1269 C CA . TYR A 1 155 ? -0.349 16.623 -7.699 1.00 90.50 155 TYR A CA 1
ATOM 1270 C C . TYR A 1 155 ? 0.420 17.540 -6.725 1.00 90.50 155 TYR A C 1
ATOM 1272 O O . TYR A 1 155 ? 0.684 18.695 -7.054 1.00 90.50 155 TYR A O 1
ATOM 1280 N N . TRP A 1 156 ? 0.772 17.070 -5.522 1.00 89.69 156 TRP A N 1
ATOM 1281 C CA . TRP A 1 156 ? 1.558 17.829 -4.540 1.00 89.69 156 TRP A CA 1
ATOM 1282 C C . TRP A 1 156 ? 2.798 17.057 -4.099 1.00 89.69 156 TRP A C 1
ATOM 1284 O O . TRP A 1 156 ? 2.853 15.839 -4.223 1.00 89.69 156 TRP A O 1
ATOM 1294 N N . LEU A 1 157 ? 3.780 17.755 -3.525 1.00 82.94 157 LEU A N 1
ATOM 1295 C CA . LEU A 1 157 ? 4.939 17.117 -2.903 1.00 82.94 157 LEU A CA 1
ATOM 1296 C C . LEU A 1 157 ? 4.568 16.635 -1.487 1.00 82.94 157 LEU A C 1
ATOM 1298 O O . LEU A 1 157 ? 4.288 17.467 -0.613 1.00 82.94 157 LEU A O 1
ATOM 1302 N N . PRO A 1 158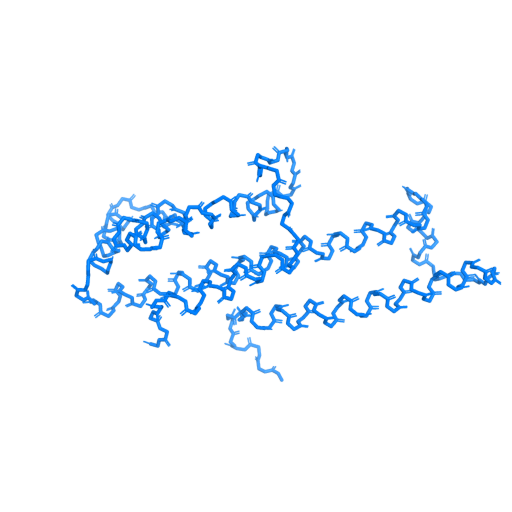 ? 4.540 15.321 -1.217 1.00 80.38 158 PRO A N 1
ATOM 1303 C CA . PRO A 1 158 ? 4.114 14.818 0.076 1.00 80.38 158 PRO A CA 1
ATOM 1304 C C . PRO A 1 158 ? 5.240 14.970 1.110 1.00 80.38 158 PRO A C 1
ATOM 1306 O O . PRO A 1 158 ? 6.412 14.709 0.843 1.00 80.38 158 PRO A O 1
ATOM 1309 N N . LYS A 1 159 ? 4.885 15.360 2.339 1.00 75.31 159 LYS A N 1
ATOM 1310 C CA . LYS A 1 159 ? 5.822 15.410 3.474 1.00 75.31 159 LYS A CA 1
ATOM 1311 C C . LYS A 1 159 ? 6.003 14.009 4.071 1.00 75.31 159 LYS A C 1
ATOM 1313 O O . LYS A 1 159 ? 5.490 13.730 5.152 1.00 75.31 159 LYS A O 1
ATOM 1318 N N . LEU A 1 160 ? 6.690 13.127 3.345 1.00 67.62 160 LEU A N 1
ATOM 1319 C CA . LEU A 1 160 ? 6.890 11.716 3.722 1.00 67.62 160 LEU A CA 1
ATOM 1320 C C . LEU A 1 160 ? 8.060 11.491 4.699 1.00 67.62 160 LEU A C 1
ATOM 1322 O O . LEU A 1 160 ? 8.247 10.381 5.193 1.00 67.62 160 LEU A O 1
ATOM 1326 N N . GLY A 1 161 ? 8.821 12.543 5.016 1.00 63.94 161 GLY A N 1
ATOM 1327 C CA . GLY A 1 161 ? 10.083 12.429 5.751 1.00 63.94 161 GLY A CA 1
ATOM 1328 C C . GLY A 1 161 ? 11.214 11.897 4.863 1.00 63.94 161 GLY A C 1
ATOM 1329 O O . GLY A 1 161 ? 11.075 11.823 3.646 1.00 63.94 161 GLY A O 1
ATOM 1330 N N . SER A 1 162 ? 12.347 11.541 5.469 1.00 53.16 162 SER A N 1
ATOM 1331 C CA . SER A 1 162 ? 13.532 10.998 4.783 1.00 53.16 162 SER A CA 1
ATOM 1332 C C . SER A 1 162 ? 13.380 9.545 4.311 1.00 53.16 162 SER A C 1
ATOM 1334 O O . SER A 1 162 ? 14.261 9.035 3.623 1.00 53.16 162 SER A O 1
ATOM 1336 N N . ASN A 1 163 ? 12.274 8.878 4.645 1.00 54.97 163 ASN A N 1
ATOM 1337 C CA . ASN A 1 163 ? 12.035 7.496 4.252 1.00 54.97 163 ASN A CA 1
ATOM 1338 C C . ASN A 1 163 ? 11.335 7.466 2.890 1.00 54.97 163 ASN A C 1
ATOM 1340 O O . ASN A 1 163 ? 10.132 7.710 2.795 1.00 54.97 163 ASN A O 1
ATOM 1344 N N . LYS A 1 164 ? 12.085 7.137 1.834 1.00 60.47 164 LYS A N 1
ATOM 1345 C CA . LYS A 1 164 ? 11.477 6.532 0.648 1.00 60.47 164 LYS A CA 1
ATOM 1346 C C . LYS A 1 164 ? 11.042 5.129 1.057 1.00 60.47 164 LYS A C 1
ATOM 1348 O O . LYS A 1 164 ? 11.876 4.342 1.492 1.00 60.47 164 LYS A O 1
ATOM 1353 N N . TYR A 1 165 ? 9.746 4.860 0.993 1.00 68.94 165 TYR A N 1
ATOM 1354 C CA . TYR A 1 165 ? 9.240 3.513 1.195 1.00 68.94 165 TYR A CA 1
ATOM 1355 C C . TYR A 1 165 ? 9.279 2.805 -0.156 1.00 68.94 165 TYR A C 1
ATOM 1357 O O . TYR A 1 165 ? 8.488 3.141 -1.035 1.00 68.94 165 TYR A O 1
ATOM 1365 N N . ASP A 1 166 ? 10.238 1.901 -0.328 1.00 78.62 166 ASP A N 1
ATOM 1366 C CA . ASP A 1 166 ? 10.197 0.917 -1.407 1.00 78.62 166 ASP A CA 1
ATOM 1367 C C . ASP A 1 166 ? 9.157 -0.167 -1.074 1.00 78.62 166 ASP A C 1
ATOM 1369 O O . ASP A 1 166 ? 8.671 -0.274 0.064 1.00 78.62 166 ASP A O 1
ATOM 1373 N N . PHE A 1 167 ? 8.764 -0.952 -2.075 1.00 80.62 167 PHE A N 1
ATOM 1374 C CA . PHE A 1 167 ? 7.717 -1.957 -1.898 1.00 80.62 167 PHE A CA 1
ATOM 1375 C C . PHE A 1 167 ? 8.075 -2.968 -0.804 1.00 80.62 167 PHE A C 1
ATOM 1377 O O . PHE A 1 167 ? 7.261 -3.246 0.078 1.00 80.62 167 PHE A O 1
ATOM 1384 N N . PHE A 1 168 ? 9.314 -3.465 -0.794 1.00 82.75 168 PHE A N 1
ATOM 1385 C CA . PHE A 1 168 ? 9.762 -4.431 0.210 1.00 82.75 168 PHE A CA 1
ATOM 1386 C C . PHE A 1 168 ? 9.836 -3.842 1.621 1.00 82.75 168 PHE A C 1
ATOM 1388 O O . PHE A 1 168 ? 9.533 -4.543 2.584 1.00 82.75 168 PHE A O 1
ATOM 1395 N N . GLY A 1 169 ? 10.161 -2.560 1.768 1.00 84.31 169 GLY A N 1
ATOM 1396 C CA . GLY A 1 169 ? 10.103 -1.851 3.038 1.00 84.31 169 GLY A CA 1
ATOM 1397 C C . GLY A 1 169 ? 8.679 -1.775 3.581 1.00 84.31 169 GLY A C 1
ATOM 1398 O O . GLY A 1 169 ? 8.474 -1.985 4.775 1.00 84.31 169 GLY A O 1
ATOM 1399 N N . ILE A 1 170 ? 7.679 -1.540 2.727 1.00 83.94 170 ILE A N 1
ATOM 1400 C CA . ILE A 1 170 ? 6.262 -1.584 3.128 1.00 83.94 170 ILE A CA 1
ATOM 1401 C C . ILE A 1 170 ? 5.833 -2.999 3.516 1.00 83.94 170 ILE A C 1
ATOM 1403 O O . ILE A 1 170 ? 5.192 -3.169 4.556 1.00 83.94 170 ILE A O 1
ATOM 1407 N N . VAL A 1 171 ? 6.217 -4.006 2.728 1.00 83.12 171 VAL A N 1
ATOM 1408 C CA . VAL A 1 171 ? 5.935 -5.417 3.030 1.00 83.12 171 VAL A CA 1
ATOM 1409 C C . VAL A 1 171 ? 6.537 -5.809 4.376 1.00 83.12 171 VAL A C 1
ATOM 1411 O O . VAL A 1 171 ? 5.817 -6.325 5.222 1.00 83.12 171 VAL A O 1
ATOM 1414 N N . TYR A 1 172 ? 7.808 -5.488 4.624 1.00 84.00 172 TYR A N 1
ATOM 1415 C CA . TYR A 1 172 ? 8.489 -5.792 5.885 1.00 84.00 172 TYR A CA 1
ATOM 1416 C C . TYR A 1 172 ? 7.806 -5.138 7.089 1.00 84.00 172 TYR A C 1
ATOM 1418 O O . TYR A 1 172 ? 7.604 -5.773 8.128 1.00 84.00 172 TYR A O 1
ATOM 1426 N N . LEU A 1 173 ? 7.421 -3.862 6.955 1.00 79.50 173 LEU A N 1
ATOM 1427 C CA . LEU A 1 173 ? 6.666 -3.181 8.004 1.00 79.50 173 LEU A CA 1
ATOM 1428 C C . LEU A 1 173 ? 5.366 -3.921 8.296 1.00 79.50 173 LEU A C 1
ATOM 1430 O O . LEU A 1 173 ? 5.032 -4.123 9.457 1.00 79.50 173 LEU A O 1
ATOM 1434 N N . PHE A 1 174 ? 4.678 -4.376 7.255 1.00 78.62 174 PHE A N 1
ATOM 1435 C CA . PHE A 1 174 ? 3.450 -5.139 7.385 1.00 78.62 174 PHE A CA 1
ATOM 1436 C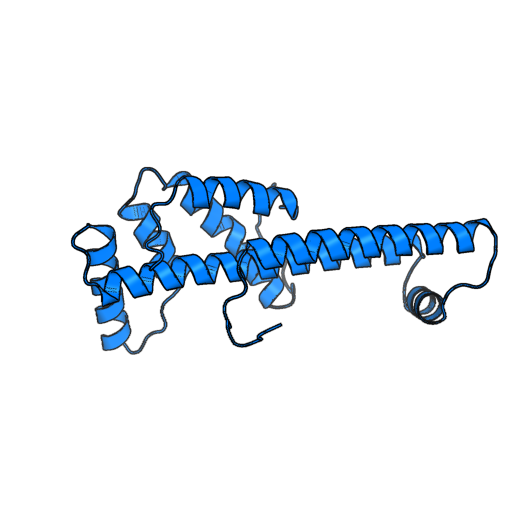 C . PHE A 1 174 ? 3.593 -6.532 7.962 1.00 78.62 174 PHE A C 1
ATOM 1438 O O . PHE A 1 174 ? 2.810 -6.874 8.840 1.00 78.62 174 PHE A O 1
ATOM 1445 N N . GLU A 1 175 ? 4.581 -7.312 7.550 1.00 81.06 175 GLU A N 1
ATOM 1446 C CA . GLU A 1 175 ? 4.825 -8.616 8.168 1.00 81.06 175 GLU A CA 1
ATOM 1447 C C . GLU A 1 175 ? 5.130 -8.459 9.662 1.00 81.06 175 GLU A C 1
ATOM 1449 O O . GLU A 1 175 ? 4.671 -9.252 10.483 1.00 81.06 175 GLU A O 1
ATOM 1454 N N . THR A 1 176 ? 5.827 -7.382 10.038 1.00 74.38 176 THR A N 1
ATOM 1455 C CA . THR A 1 176 ? 5.988 -7.008 11.449 1.00 74.38 176 THR A CA 1
ATOM 1456 C C . THR A 1 176 ? 4.624 -6.694 12.088 1.00 74.38 176 THR A C 1
ATOM 1458 O O . THR A 1 176 ? 4.328 -7.193 13.169 1.00 74.38 176 THR A O 1
ATOM 1461 N N . PHE A 1 177 ? 3.745 -5.943 11.406 1.00 73.94 177 PHE A N 1
ATOM 1462 C CA . PHE A 1 177 ? 2.395 -5.618 11.893 1.00 73.94 177 PHE A CA 1
ATOM 1463 C C . PHE A 1 177 ? 1.507 -6.854 12.108 1.00 73.94 177 PHE A C 1
ATOM 1465 O O . PHE A 1 177 ? 0.956 -7.021 13.192 1.00 73.94 177 PHE A O 1
ATOM 1472 N N . THR A 1 178 ? 1.328 -7.726 11.116 1.00 71.00 178 THR A N 1
ATOM 1473 C CA . THR A 1 178 ? 0.382 -8.855 11.224 1.00 71.00 178 THR A CA 1
ATOM 1474 C C . THR A 1 178 ? 0.775 -9.891 12.250 1.00 71.00 178 THR A C 1
ATOM 1476 O O . THR A 1 178 ? -0.098 -10.549 12.803 1.00 71.00 178 THR A O 1
ATOM 1479 N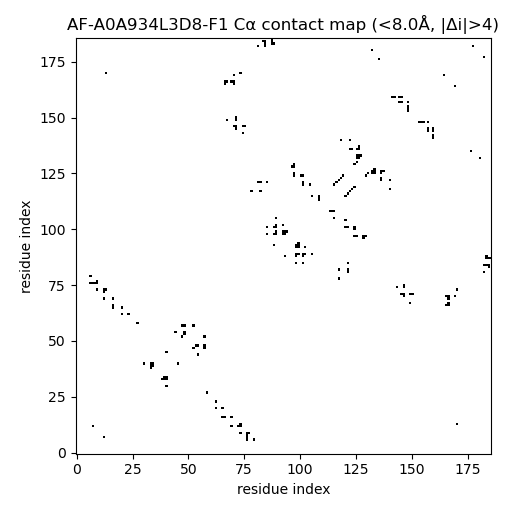 N . ASN A 1 179 ? 2.073 -10.044 12.504 1.00 73.81 179 ASN A N 1
ATOM 1480 C CA . ASN A 1 179 ? 2.555 -10.987 13.503 1.00 73.81 179 ASN A CA 1
ATOM 1481 C C . ASN A 1 179 ? 2.379 -10.457 14.934 1.00 73.81 179 ASN A C 1
ATOM 1483 O O . ASN A 1 179 ? 2.305 -11.246 15.873 1.00 73.81 179 ASN A O 1
ATOM 1487 N N . GLU A 1 180 ? 2.310 -9.135 15.108 1.00 75.94 180 GLU A N 1
ATOM 1488 C CA . GLU A 1 180 ? 2.212 -8.493 16.420 1.00 75.94 180 GLU A CA 1
ATOM 1489 C C . GLU A 1 180 ? 0.775 -8.105 16.801 1.00 75.94 180 GLU A C 1
ATOM 1491 O O . GLU A 1 180 ? 0.440 -8.086 17.987 1.00 75.94 180 GLU A O 1
ATOM 1496 N N . PHE A 1 181 ? -0.084 -7.794 15.825 1.00 78.56 181 PHE A N 1
ATOM 1497 C CA . PHE A 1 181 ? -1.440 -7.310 16.088 1.00 78.56 181 PHE A CA 1
ATOM 1498 C C . PHE A 1 181 ? -2.423 -8.463 16.314 1.00 78.56 181 PHE A C 1
ATOM 1500 O O . PHE A 1 181 ? -2.546 -9.344 15.462 1.00 78.56 181 PHE A O 1
ATOM 1507 N N . PRO A 1 182 ? -3.213 -8.429 17.402 1.00 85.12 182 PRO A N 1
ATOM 1508 C CA . PRO A 1 182 ? -4.264 -9.406 17.649 1.00 85.12 182 PRO A CA 1
ATOM 1509 C C . PRO A 1 182 ? -5.514 -9.043 16.833 1.00 85.12 182 PRO A C 1
ATOM 1511 O O . PRO A 1 182 ? -6.524 -8.620 17.392 1.00 85.12 182 PRO A O 1
ATOM 1514 N N . PHE A 1 183 ? -5.430 -9.112 15.504 1.00 85.81 183 PHE A N 1
ATOM 1515 C CA . PHE A 1 183 ? -6.590 -8.865 14.649 1.00 85.81 183 PHE A CA 1
ATOM 1516 C C . PHE A 1 183 ? -7.675 -9.914 14.892 1.00 85.81 183 PHE A C 1
ATOM 1518 O O . PHE A 1 183 ? -7.392 -11.111 14.951 1.00 85.81 183 PHE A O 1
ATOM 1525 N N . GLU A 1 184 ? -8.926 -9.466 14.974 1.00 86.88 184 GLU A N 1
ATOM 1526 C CA . GLU A 1 184 ? -10.067 -10.372 14.915 1.00 86.88 184 GLU A CA 1
ATOM 1527 C C . GLU A 1 184 ? -10.324 -10.716 13.448 1.00 86.88 184 GLU A C 1
ATOM 1529 O O . GLU A 1 184 ? -10.721 -9.865 12.646 1.00 86.88 184 GLU A O 1
ATOM 1534 N N . CYS A 1 185 ? -10.057 -11.969 13.094 1.00 67.88 185 CYS A N 1
ATOM 1535 C CA . CYS A 1 185 ? -10.101 -12.458 11.724 1.00 67.88 185 CYS A CA 1
ATOM 1536 C C . CYS A 1 185 ? -11.029 -13.671 11.597 1.00 67.88 185 CYS A C 1
ATOM 1538 O O . CYS A 1 185 ? -10.583 -14.675 11.071 1.00 67.88 185 CYS A O 1
ATOM 1540 N N . GLU A 1 186 ? -12.279 -13.596 12.072 1.00 57.12 186 GLU A N 1
ATOM 1541 C CA . GLU A 1 186 ? -13.405 -14.501 11.733 1.00 57.12 186 GLU A CA 1
ATOM 1542 C C . GLU A 1 186 ? -14.718 -14.058 12.406 1.00 57.12 186 GLU A C 1
ATOM 1544 O O . GLU A 1 186 ? -14.720 -13.730 13.617 1.00 57.12 186 GLU A O 1
#

pLDDT: mean 86.9, std 12.58, range [25.61, 97.25]

Solvent-accessible surface area (backbone atoms only — not comparable to full-atom values): 10725 Å² total; per-residue (Å²): 135,82,82,79,67,81,69,68,47,57,67,56,48,52,50,50,45,54,55,51,50,53,52,49,51,52,51,51,52,50,53,54,48,29,60,75,69,72,45,88,71,59,66,70,58,55,54,52,35,76,72,74,50,54,67,67,55,52,56,52,47,54,52,52,52,52,41,53,51,46,42,39,53,40,52,50,29,50,51,50,52,57,51,46,24,52,49,46,30,42,75,72,59,45,87,53,68,46,29,47,52,50,38,54,48,53,49,53,29,59,77,66,76,46,83,89,45,64,62,75,53,53,47,43,40,45,35,69,59,38,59,93,43,30,69,62,44,54,50,47,59,53,51,50,52,54,43,51,40,58,74,68,68,52,83,64,89,76,91,62,70,93,60,81,78,51,51,67,57,51,49,52,55,43,58,55,44,65,76,70,51,90,68,60,85,130

Radius of gyration: 20.95 Å; Cα contacts (8 Å, |Δi|>4): 128; chains: 1; bounding box: 48×36×60 Å